Protein 5GRN (pdb70)

Secondary structure (P-SEA, 3-state):
cccccccccbbbbcccccccccbbbbbcccccccccccccbbbbbbcccccaaaaaaaaaaaaaaaaaccccccccccbbbcccccbbbbbbbbccccaaaaaaaaccccccccccccaaaaaaaaaaaaaaaaaaaaacccccccccccbbbccccbbbbbbcccccccccccccccccccccccccccccccccccccaaaaaaaaaaaaaaaaaccccccccccccaaaaaaaaacccccccccccaaaaaaaaaaacccccccccaaaaaaaaaaaccccc

Sequence (285 aa):
SRWEFPRDGLVLGRVLGSGAFGKVVEGTAYGLSRSQPVMMKVAVKMLKPTARSSEKQALMSELKIMTHLGPHLNIVNLLGACTKKSGPIYIITEYCFYGDLVNYLHKKNRDSFLSNSEGLTLLDLLSFTYQVARGMEFLASKNCVHRDLAARNVLLAQGKIVKICDFGLARDIMHDSNYVSKGSTFLPVKWMAPESIFDNLYTTLSDVWSYGILLWEIFSLGGTPYPGMMVDSTFYNKIKSGYRMAKPDHATSSEVYEIMVKCWNSSEPEKRPSFYHLSEIVENLLPGQY

Structure (mmCIF, N/CA/C/O backbone):
data_5GRN
#
_entry.id   5GRN
#
_cell.length_a   48.776
_cell.length_b   49.372
_cell.length_c   108.696
_cell.angle_alpha   90.00
_cell.angle_beta   90.00
_cell.angle_gamma   90.00
#
_symmetry.space_group_nam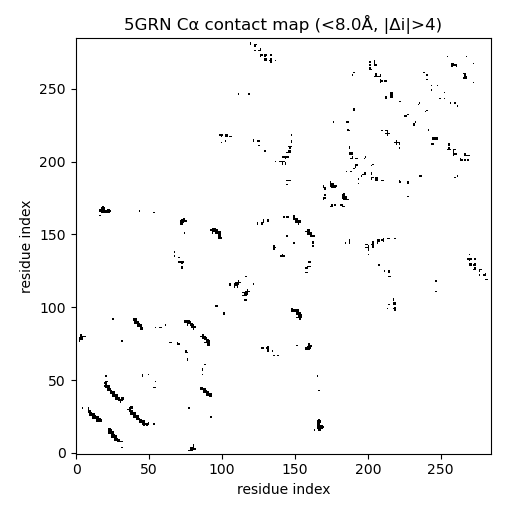e_H-M   'P 21 21 21'
#
loop_
_entity.id
_entity.type
_entity.pdbx_description
1 polymer 'Platelet-derived growth factor receptor alpha'
2 non-polymer N-[2-(dimethylamino)ethyl]-N-[[4-[[4-methyl-3-[(4-pyridin-3-ylpyrimidin-2-yl)amino]phenyl]carbamoyl]phenyl]methyl]pyridine-3-carboxamide
3 non-polymer 'CHLORIDE ION'
4 water water
#
loop_
_atom_site.group_PDB
_atom_site.id
_atom_site.type_symbol
_atom_site.label_atom_id
_atom_site.label_alt_id
_atom_site.label_comp_id
_atom_site.label_asym_id
_atom_site.label_entity_id
_atom_site.label_seq_id
_atom_site.pdbx_PDB_ins_code
_atom_site.Cartn_x
_atom_site.Cartn_y
_atom_site.Cartn_z
_atom_site.occupancy
_atom_site.B_iso_or_equiv
_atom_site.auth_seq_id
_atom_site.auth_comp_id
_atom_site.auth_asym_id
_atom_site.auth_atom_id
_atom_site.pdbx_PDB_model_num
ATOM 1 C C . ASP A 1 38 ? -18.715 -6.863 8.535 1.00 46.20 583 ASP A C 1
ATOM 2 O O . ASP A 1 38 ? -19.909 -6.641 8.601 1.00 47.49 583 ASP A O 1
ATOM 3 N N . SER A 1 39 ? -17.934 -6.321 7.617 1.00 42.82 584 SER A N 1
ATOM 4 C CA . SER A 1 39 ? -18.364 -5.165 6.877 1.00 32.96 584 SER A CA 1
ATOM 5 C C . SER A 1 39 ? -19.571 -5.503 6.017 1.00 31.55 584 SER A C 1
ATOM 6 O O . SER A 1 39 ? -19.657 -6.566 5.455 1.00 23.68 584 SER A O 1
ATOM 9 N N . ARG A 1 40 ? -20.496 -4.564 5.895 1.00 24.29 585 ARG A N 1
ATOM 10 C CA . ARG A 1 40 ? -21.690 -4.738 5.080 1.00 20.61 585 ARG A CA 1
ATOM 11 C C . ARG A 1 40 ? -21.376 -4.794 3.579 1.00 23.74 585 ARG A C 1
ATOM 12 O O . ARG A 1 40 ? -22.156 -5.294 2.800 1.00 23.33 585 ARG A O 1
ATOM 20 N N . TRP A 1 41 ? -20.246 -4.235 3.201 1.00 18.47 586 TRP A N 1
ATOM 21 C CA . TRP A 1 41 ? -19.802 -4.265 1.811 1.00 18.91 586 TRP A CA 1
ATOM 22 C C . TRP A 1 41 ? -19.267 -5.626 1.351 1.00 22.16 586 TRP A C 1
ATOM 23 O O . TRP A 1 41 ? -19.164 -5.891 0.179 1.00 21.48 586 TRP A O 1
ATOM 34 N N . GLU A 1 42 ? -18.895 -6.450 2.311 1.00 22.29 587 GLU A N 1
ATOM 35 C CA . GLU A 1 42 ? -18.340 -7.753 2.059 1.00 24.44 587 GLU A CA 1
ATOM 36 C C . GLU A 1 42 ? -19.209 -8.649 1.186 1.00 23.96 587 GLU A C 1
ATOM 37 O O . GLU A 1 42 ? -20.379 -8.821 1.425 1.00 25.23 587 GLU A O 1
ATOM 43 N N . PHE A 1 43 ? -18.600 -9.157 0.136 1.00 19.22 588 PHE A N 1
ATOM 44 C CA . PHE A 1 43 ? -19.236 -10.086 -0.780 1.00 24.45 588 PHE A CA 1
ATOM 45 C C . PHE A 1 43 ? -18.402 -11.361 -0.820 1.00 20.63 588 PHE A C 1
ATOM 46 O O . PHE A 1 43 ? -17.165 -11.281 -0.851 1.00 22.29 588 PHE A O 1
ATOM 54 N N . PRO A 1 44 ? -19.050 -12.510 -0.810 1.00 22.97 589 PRO A N 1
ATOM 55 C CA . PRO A 1 44 ? -18.304 -13.757 -0.860 1.00 27.46 589 PRO A CA 1
ATOM 56 C C . PRO A 1 44 ? -17.554 -13.877 -2.169 1.00 21.80 589 PRO A C 1
ATOM 57 O O . PRO A 1 44 ? -18.066 -13.654 -3.225 1.00 19.70 589 PRO A O 1
ATOM 61 N N . ARG A 1 45 ? -16.312 -14.260 -2.048 1.00 23.12 590 ARG A N 1
ATOM 62 C CA . ARG A 1 45 ? -15.434 -14.431 -3.160 1.00 22.52 590 ARG A CA 1
ATOM 63 C C . ARG A 1 45 ? -15.987 -15.490 -4.111 1.00 20.89 590 ARG A C 1
ATOM 64 O O . ARG A 1 45 ? -15.849 -15.380 -5.292 1.00 20.81 590 ARG A O 1
ATOM 72 N N . ASP A 1 46 ? -16.589 -16.526 -3.563 1.00 18.14 591 ASP A N 1
ATOM 73 C CA . ASP A 1 46 ? -17.147 -17.593 -4.389 1.00 21.12 591 ASP A CA 1
ATOM 74 C C . ASP A 1 46 ? -18.429 -17.180 -5.098 1.00 18.14 591 ASP A C 1
ATOM 75 O O . ASP A 1 46 ? -18.990 -17.988 -5.847 1.00 22.65 591 ASP A O 1
ATOM 80 N N . GLY A 1 47 ? -18.904 -15.951 -4.884 1.00 18.10 592 GLY A N 1
ATOM 81 C CA . GLY A 1 47 ? -19.981 -15.397 -5.684 1.00 15.55 592 GLY A CA 1
ATOM 82 C C . GLY A 1 47 ? -19.547 -14.742 -6.980 1.00 14.74 592 GLY A C 1
ATOM 83 O O . GLY A 1 47 ? -20.389 -14.182 -7.687 1.00 16.89 592 GLY A O 1
ATOM 84 N N . LEU A 1 48 ? -18.259 -14.785 -7.313 1.00 15.73 593 LEU A N 1
ATOM 85 C CA . LEU A 1 48 ? -17.733 -14.130 -8.504 1.00 16.11 593 LEU A CA 1
ATOM 86 C C . LEU A 1 48 ? -17.175 -15.159 -9.473 1.00 20.49 593 LEU A C 1
ATOM 87 O O . LEU A 1 48 ? -16.610 -16.181 -9.068 1.00 19.81 593 LEU A O 1
ATOM 92 N N . VAL A 1 49 ? -17.315 -14.860 -10.760 1.00 14.53 594 VAL A N 1
ATOM 93 C CA . VAL A 1 49 ? -16.591 -15.553 -11.815 1.00 14.50 594 VAL A CA 1
ATOM 94 C C . VAL A 1 49 ? -15.831 -14.488 -12.597 1.00 17.55 594 VAL A C 1
ATOM 95 O O . VAL A 1 49 ? -16.439 -13.561 -13.146 1.00 16.65 594 VAL A O 1
ATOM 99 N N . LEU A 1 50 ? -14.506 -14.581 -12.563 1.00 13.78 595 LEU A N 1
ATOM 100 C CA . LEU A 1 50 ? -13.627 -13.586 -13.174 1.00 15.38 595 LEU A CA 1
ATOM 101 C C . LEU A 1 50 ? -13.474 -13.714 -14.691 1.00 15.70 595 LEU A C 1
ATOM 102 O O . LEU A 1 50 ? -13.466 -14.812 -15.239 1.00 17.05 595 LEU A O 1
ATOM 107 N N . GLY A 1 51 ? -13.344 -12.564 -15.346 1.00 15.82 596 GLY A N 1
ATOM 108 C CA . GLY A 1 51 ? -13.325 -12.452 -16.793 1.00 22.50 596 GLY A CA 1
ATOM 109 C C . GLY A 1 51 ? -12.109 -11.775 -17.406 1.00 18.44 596 GLY A C 1
ATOM 110 O O . GLY A 1 51 ? -11.037 -11.708 -16.814 1.00 16.43 596 GLY A O 1
ATOM 111 N N . ARG A 1 52 ? -12.299 -11.278 -18.623 1.00 18.50 597 ARG A N 1
ATOM 112 C CA . ARG A 1 52 ? -11.248 -10.631 -19.399 1.00 22.34 597 ARG A CA 1
ATOM 113 C C . ARG A 1 52 ? -10.738 -9.369 -18.723 1.00 17.72 597 ARG A C 1
ATOM 114 O O . ARG A 1 52 ? -11.482 -8.669 -18.045 1.00 18.62 597 ARG A O 1
ATOM 122 N N . VAL A 1 53 ? -9.453 -9.097 -18.906 1.00 16.87 598 VAL A N 1
ATOM 123 C CA . VAL A 1 53 ? -8.827 -7.953 -18.321 1.00 19.51 598 VAL A CA 1
ATOM 124 C C . VAL A 1 53 ? -9.253 -6.660 -19.007 1.00 21.39 598 VAL A C 1
ATOM 125 O O . VAL A 1 53 ? -9.217 -6.558 -20.216 1.00 20.97 598 VAL A O 1
ATOM 129 N N . LEU A 1 54 ? -9.657 -5.691 -18.205 1.00 15.79 599 LEU A N 1
ATOM 130 C CA . LEU A 1 54 ? -10.042 -4.376 -18.706 1.00 15.86 599 LEU A CA 1
ATOM 131 C C . LEU A 1 54 ? -8.919 -3.352 -18.599 1.00 18.95 599 LEU A C 1
ATOM 132 O O . LEU A 1 54 ? -8.912 -2.378 -19.357 1.00 19.85 599 LEU A O 1
ATOM 137 N N . GLY A 1 55 ? -7.972 -3.552 -17.691 1.00 17.80 600 GLY A N 1
ATOM 138 C CA . GLY A 1 55 ? -6.784 -2.722 -17.625 1.00 19.70 600 GLY A CA 1
ATOM 139 C C . GLY A 1 55 ? -5.797 -3.365 -16.674 1.00 19.58 600 GLY A C 1
ATOM 140 O O . GLY A 1 55 ? -6.199 -4.078 -15.759 1.00 19.67 600 GLY A O 1
ATOM 141 N N . SER A 1 56 ? -4.503 -3.152 -16.895 1.00 15.28 601 SER A N 1
ATOM 142 C CA . SER A 1 56 ? -3.532 -3.636 -15.926 1.00 15.12 601 SER A CA 1
ATOM 143 C C . SER A 1 56 ? -2.320 -2.723 -15.915 1.00 15.61 601 SER A C 1
ATOM 144 O O . SER A 1 56 ? -1.980 -2.095 -16.926 1.00 20.18 601 SER A O 1
ATOM 147 N N . GLY A 1 57 ? -1.690 -2.642 -14.741 1.00 17.70 602 GLY A N 1
ATOM 148 C CA . GLY A 1 57 ? -0.386 -2.035 -14.582 1.00 23.38 602 GLY A CA 1
ATOM 149 C C . GLY A 1 57 ? 0.577 -3.001 -13.919 1.00 21.71 602 GLY A C 1
ATOM 150 O O . GLY A 1 57 ? 0.353 -4.215 -13.925 1.00 22.05 602 GLY A O 1
ATOM 151 N N . ALA A 1 58 ? 1.645 -2.479 -13.365 1.00 22.53 603 ALA A N 1
ATOM 152 C CA . ALA A 1 58 ? 2.644 -3.330 -12.772 1.00 27.56 603 ALA A CA 1
ATOM 153 C C . ALA A 1 58 ? 2.186 -4.182 -11.605 1.00 23.05 603 ALA A C 1
ATOM 154 O O . ALA A 1 58 ? 2.612 -5.299 -11.472 1.00 22.90 603 ALA A O 1
ATOM 156 N N . PHE A 1 59 ? 1.376 -3.628 -10.726 1.00 19.95 604 PHE A N 1
ATOM 157 C CA . PHE A 1 59 ? 0.941 -4.367 -9.557 1.00 22.82 604 PHE A CA 1
ATOM 158 C C . PHE A 1 59 ? -0.554 -4.604 -9.416 1.00 18.92 604 PHE A C 1
ATOM 159 O O . PHE A 1 59 ? -1.000 -5.273 -8.515 1.00 18.10 604 PHE A O 1
ATOM 167 N N . GLY A 1 60 ? -1.321 -4.020 -10.308 1.00 21.00 605 GLY A N 1
ATOM 168 C CA . GLY A 1 60 ? -2.760 -4.126 -10.234 1.00 17.12 605 GLY A CA 1
ATOM 169 C C . GLY A 1 60 ? -3.460 -4.307 -11.552 1.00 19.13 605 GLY A C 1
ATOM 170 O O . GLY A 1 60 ? -2.891 -4.131 -12.593 1.00 15.96 605 GLY A O 1
ATOM 171 N N . LYS A 1 61 ? -4.707 -4.714 -11.468 1.00 15.02 606 LYS A N 1
ATOM 172 C CA . LYS A 1 61 ? -5.497 -4.879 -12.651 1.00 16.09 606 LYS A CA 1
ATOM 173 C C . LYS A 1 61 ? -6.986 -4.833 -12.367 1.00 13.59 606 LYS A C 1
ATOM 174 O O . LYS A 1 61 ? -7.428 -4.997 -11.255 1.00 14.32 606 LYS A O 1
ATOM 180 N N . VAL A 1 62 ? -7.749 -4.615 -13.422 1.00 16.23 607 VAL A N 1
ATOM 181 C CA . VAL A 1 62 ? -9.189 -4.618 -13.328 1.00 13.12 607 VAL A CA 1
ATOM 182 C C . VAL A 1 62 ? -9.691 -5.614 -14.357 1.00 13.96 607 VAL A C 1
ATOM 183 O O . VAL A 1 62 ? -9.256 -5.595 -15.473 1.00 15.09 607 VAL A O 1
ATOM 187 N N . VAL A 1 63 ? -10.606 -6.462 -13.952 1.00 13.09 608 VAL A N 1
ATOM 188 C CA . VAL A 1 63 ? -11.152 -7.444 -14.848 1.00 15.80 608 VAL A CA 1
ATOM 189 C C . VAL A 1 63 ? -12.673 -7.439 -14.838 1.00 14.34 608 VAL A C 1
ATOM 190 O O . VAL A 1 63 ? -13.300 -7.014 -13.914 1.00 14.81 608 VAL A O 1
ATOM 194 N N . GLU A 1 64 ? -13.231 -7.921 -15.920 1.00 13.46 609 GLU A N 1
ATOM 195 C CA .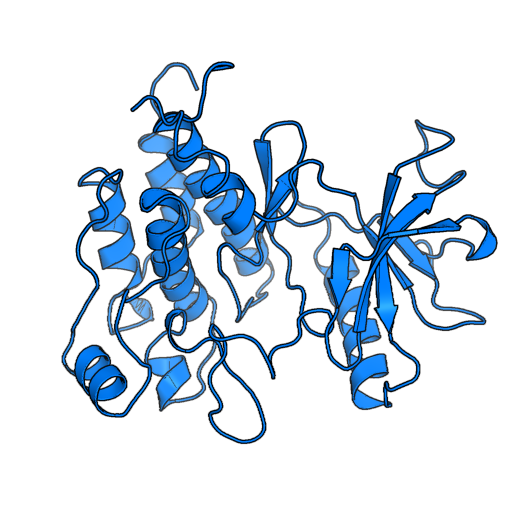 GLU A 1 64 ? -14.648 -8.054 -16.046 1.00 15.80 609 GLU A CA 1
ATOM 196 C C . GLU A 1 64 ? -14.997 -9.255 -15.183 1.00 18.45 609 GLU A C 1
ATOM 197 O O . GLU A 1 64 ? -14.186 -10.135 -14.995 1.00 19.44 609 GLU A O 1
ATOM 203 N N . GLY A 1 65 ? -16.202 -9.287 -14.652 1.00 16.33 610 GLY A N 1
ATOM 204 C CA . GLY A 1 65 ? -16.616 -10.402 -13.841 1.00 17.83 610 GLY A CA 1
ATOM 205 C C . GLY A 1 65 ? -18.108 -10.573 -13.827 1.00 16.55 610 GLY A C 1
ATOM 206 O O . GLY A 1 65 ? -18.811 -9.713 -14.241 1.00 17.56 610 GLY A O 1
ATOM 207 N N . THR A 1 66 ? -18.560 -11.719 -13.361 1.00 13.32 611 THR A N 1
ATOM 208 C CA . THR A 1 66 ? -19.975 -12.002 -13.184 1.00 14.85 611 THR A CA 1
ATOM 209 C C . THR A 1 66 ? -20.207 -12.191 -11.699 1.00 16.95 611 THR A C 1
ATOM 210 O O . THR A 1 66 ? -19.430 -12.885 -11.037 1.00 20.15 611 THR A O 1
ATOM 214 N N . ALA A 1 67 ? -21.233 -11.536 -11.168 1.00 14.11 612 ALA A N 1
ATOM 215 C CA . ALA A 1 67 ? -21.529 -11.578 -9.742 1.00 14.56 612 ALA A CA 1
ATOM 216 C C . ALA A 1 67 ? -22.876 -12.249 -9.536 1.00 17.27 612 ALA A C 1
ATOM 217 O O . ALA A 1 67 ? -23.870 -11.848 -10.151 1.00 15.15 612 ALA A O 1
ATOM 219 N N . TYR A 1 68 ? -22.906 -13.259 -8.682 1.00 17.85 613 TYR A N 1
ATOM 220 C CA . TYR A 1 68 ? -24.120 -13.992 -8.408 1.00 19.07 613 TYR A CA 1
ATOM 221 C C . TYR A 1 68 ? -24.643 -13.607 -7.034 1.00 21.42 613 TYR A C 1
ATOM 222 O O . TYR A 1 68 ? -23.934 -13.705 -6.065 1.00 19.39 613 TYR A O 1
ATOM 231 N N . GLY A 1 69 ? -25.889 -13.164 -6.980 1.00 19.52 614 GLY A N 1
ATOM 232 C CA . GLY A 1 69 ? -26.504 -12.775 -5.736 1.00 18.93 614 GLY A CA 1
ATOM 233 C C . GLY A 1 69 ? -26.031 -11.445 -5.190 1.00 25.48 614 GLY A C 1
ATOM 234 O O . GLY A 1 69 ? -26.177 -11.186 -4.017 1.00 25.62 614 GLY A O 1
ATOM 235 N N . LEU A 1 70 ? -25.390 -10.636 -6.022 1.00 19.66 615 LEU A N 1
ATOM 236 C CA . LEU A 1 70 ? -24.947 -9.335 -5.568 1.00 21.88 615 LEU A CA 1
ATOM 237 C C . LEU A 1 70 ? -26.044 -8.286 -5.769 1.00 26.63 615 LEU A C 1
ATOM 238 O O . LEU A 1 70 ? -26.334 -7.527 -4.882 1.00 30.89 615 LEU A O 1
ATOM 243 N N . SER A 1 71 ? -26.646 -8.267 -6.950 1.00 26.30 616 SER A N 1
ATOM 244 C CA . SER A 1 71 ? -27.724 -7.351 -7.236 1.00 26.11 616 SER A CA 1
ATOM 245 C C . SER A 1 71 ? -28.987 -7.890 -6.605 1.00 31.42 616 SER A C 1
ATOM 246 O O . SER A 1 71 ? -29.187 -9.076 -6.550 1.00 27.45 616 SER A O 1
ATOM 249 N N . ARG A 1 72 ? -29.817 -7.007 -6.092 1.00 33.42 617 ARG A N 1
ATOM 250 C CA . ARG A 1 72 ? -31.060 -7.450 -5.486 1.00 40.86 617 ARG A CA 1
ATOM 251 C C . ARG A 1 72 ? -32.167 -7.649 -6.497 1.00 39.65 617 ARG A C 1
ATOM 252 O O . ARG A 1 72 ? -33.126 -8.338 -6.233 1.00 48.39 617 ARG A O 1
ATOM 260 N N . SER A 1 73 ? -32.044 -7.019 -7.648 1.00 38.81 618 SER A N 1
ATOM 261 C CA . SER A 1 73 ? -33.052 -7.159 -8.684 1.00 36.97 618 SER A CA 1
ATOM 262 C C . SER A 1 73 ? -32.644 -8.104 -9.796 1.00 37.79 618 SER A C 1
ATOM 263 O O . SER A 1 73 ? -33.470 -8.498 -10.597 1.00 39.12 618 SER A O 1
ATOM 266 N N . GLN A 1 74 ? -31.359 -8.422 -9.848 1.00 37.32 619 GLN A N 1
ATOM 267 C CA . GLN A 1 74 ? -30.802 -9.271 -10.883 1.00 39.58 619 GLN A CA 1
ATOM 268 C C . GLN A 1 74 ? -29.973 -10.380 -10.245 1.00 29.95 619 GLN A C 1
ATOM 269 O O . GLN A 1 74 ? -28.985 -10.097 -9.638 1.00 40.63 619 GLN A O 1
ATOM 275 N N . PRO A 1 75 ? -30.339 -11.629 -10.438 1.00 29.54 620 PRO A N 1
ATOM 276 C CA . PRO A 1 75 ? -29.599 -12.759 -9.861 1.00 36.35 620 PRO A CA 1
ATOM 277 C C . PRO A 1 75 ? -28.175 -12.921 -10.368 1.00 23.15 620 PRO A C 1
ATOM 278 O O . PRO A 1 75 ? -27.283 -13.307 -9.644 1.00 19.94 620 PRO A O 1
ATOM 282 N N . VAL A 1 76 ? -27.963 -12.590 -11.640 1.00 20.10 621 VAL A N 1
ATOM 283 C CA . VAL A 1 76 ? -26.641 -12.653 -12.256 1.00 18.27 621 VAL A CA 1
ATOM 284 C C . VAL A 1 76 ? -26.335 -11.299 -12.894 1.00 23.64 621 VAL A C 1
ATOM 285 O O . VAL A 1 76 ? -27.151 -10.767 -13.642 1.00 20.18 621 VAL A O 1
ATOM 289 N N A MET A 1 77 ? -25.167 -10.739 -12.594 0.42 18.29 622 MET A N 1
ATOM 290 N N B MET A 1 77 ? -25.180 -10.691 -12.598 0.58 18.27 622 MET A N 1
ATOM 291 C CA A MET A 1 77 ? -24.826 -9.422 -13.111 0.42 17.92 622 MET A CA 1
ATOM 292 C CA B MET A 1 77 ? -24.846 -9.399 -13.187 0.58 17.87 622 MET A CA 1
ATOM 293 C C A MET A 1 77 ? -23.360 -9.242 -13.510 0.42 17.41 622 MET A C 1
ATOM 294 C C B MET A 1 77 ? -23.370 -9.217 -13.539 0.58 17.39 622 MET A C 1
ATOM 295 O O A MET A 1 77 ? -22.472 -9.789 -12.881 0.42 17.02 622 MET A O 1
ATOM 296 O O B MET A 1 77 ? -22.496 -9.746 -12.875 0.58 16.96 622 MET A O 1
ATOM 305 N N . LYS A 1 78 ? -23.120 -8.450 -14.549 1.00 15.60 623 LYS A N 1
ATOM 306 C CA . LYS A 1 78 ? -21.762 -8.157 -14.991 1.00 16.03 623 LYS A CA 1
ATOM 307 C C . LYS A 1 78 ? -21.234 -6.996 -14.154 1.00 18.24 623 LYS A C 1
ATOM 308 O O . LYS A 1 78 ? -21.994 -6.103 -13.798 1.00 20.48 623 LYS A O 1
ATOM 314 N N . VAL A 1 79 ? -19.996 -7.110 -13.687 1.00 13.93 624 VAL A N 1
ATOM 315 C CA . VAL A 1 79 ? -19.337 -6.129 -12.879 1.00 12.47 624 VAL A CA 1
ATOM 316 C C . VAL A 1 79 ? -17.888 -5.973 -13.318 1.00 15.81 624 VAL A C 1
ATOM 317 O O . VAL A 1 79 ? -17.432 -6.662 -14.131 1.00 15.92 624 VAL A O 1
ATOM 321 N N . ALA A 1 80 ? -17.191 -5.074 -12.640 1.00 13.12 625 ALA A N 1
ATOM 322 C CA . ALA A 1 80 ? -15.785 -4.861 -12.845 1.00 12.12 625 ALA A CA 1
ATOM 323 C C . ALA A 1 80 ? -15.124 -5.128 -11.484 1.00 19.43 625 ALA A C 1
ATOM 324 O O . ALA A 1 80 ? -15.666 -4.749 -10.465 1.00 16.11 625 ALA A O 1
ATOM 326 N N . VAL A 1 81 ? -13.981 -5.795 -11.488 1.00 14.08 626 VAL A N 1
ATOM 327 C CA . VAL A 1 81 ? -13.290 -6.112 -10.253 1.00 14.66 626 VAL A CA 1
ATOM 328 C C . VAL A 1 81 ? -11.820 -5.697 -10.266 1.00 14.72 626 VAL A C 1
ATOM 329 O O . VAL A 1 81 ? -11.102 -6.005 -11.181 1.00 14.79 626 VAL A O 1
ATOM 333 N N . LYS A 1 82 ? -11.411 -5.005 -9.216 1.00 12.90 627 LYS A N 1
ATOM 334 C CA . LYS A 1 82 ? -10.048 -4.530 -9.083 1.00 13.44 627 LYS A CA 1
ATOM 335 C C . LYS A 1 82 ? -9.311 -5.402 -8.087 1.00 15.40 627 LYS A C 1
ATOM 336 O O . LYS A 1 82 ? -9.839 -5.765 -7.070 1.00 16.14 627 LYS A O 1
ATOM 342 N N . MET A 1 83 ? -8.098 -5.764 -8.444 1.00 15.73 628 MET A N 1
ATOM 343 C CA . MET A 1 83 ? -7.302 -6.640 -7.630 1.00 15.78 628 MET A CA 1
ATOM 344 C C . MET A 1 83 ? -5.831 -6.454 -7.917 1.00 17.29 628 MET A C 1
ATOM 345 O O . MET A 1 83 ? -5.460 -5.841 -8.879 1.00 16.40 628 MET A O 1
ATOM 350 N N . LEU A 1 84 ? -5.006 -7.006 -7.052 1.00 20.76 629 LEU A N 1
ATOM 351 C CA . LEU A 1 84 ? -3.577 -6.917 -7.205 1.00 16.83 629 LEU A CA 1
ATOM 352 C C . LEU A 1 84 ? -2.976 -8.148 -7.865 1.00 19.39 629 LEU A C 1
ATOM 353 O O . LEU A 1 84 ? -3.533 -9.217 -7.826 1.00 19.80 629 LEU A O 1
ATOM 358 N N . LYS A 1 85 ? -1.809 -7.979 -8.450 1.00 17.72 630 LYS A N 1
ATOM 359 C CA . LYS A 1 85 ? -1.085 -9.063 -9.060 1.00 20.10 630 LYS A CA 1
ATOM 360 C C . LYS A 1 85 ? -0.152 -9.663 -8.017 1.00 27.99 630 LYS A C 1
ATOM 361 O O . LYS A 1 85 ? 0.072 -9.064 -6.994 1.00 27.71 630 LYS A O 1
ATOM 367 N N . PRO A 1 86 ? 0.376 -10.854 -8.267 1.00 26.31 631 PRO A N 1
ATOM 368 C CA . PRO A 1 86 ? 1.320 -11.435 -7.297 1.00 29.26 631 PRO A CA 1
ATOM 369 C C . PRO A 1 86 ? 2.583 -10.602 -7.099 1.00 33.12 631 PRO A C 1
ATOM 370 O O . PRO A 1 86 ? 3.308 -10.838 -6.125 1.00 39.54 631 PRO A O 1
ATOM 374 N N . THR A 1 87 ? 2.850 -9.643 -7.972 1.00 36.19 632 THR A N 1
ATOM 375 C CA . THR A 1 87 ? 3.979 -8.784 -7.853 1.00 39.85 632 THR A CA 1
ATOM 376 C C . THR A 1 87 ? 3.810 -7.702 -6.786 1.00 39.70 632 THR A C 1
ATOM 377 O O . THR A 1 87 ? 4.733 -7.057 -6.420 1.00 32.73 632 THR A O 1
ATOM 381 N N . ALA A 1 88 ? 2.615 -7.519 -6.297 1.00 36.39 633 ALA A N 1
ATOM 382 C CA . ALA A 1 88 ? 2.336 -6.472 -5.329 1.00 34.54 633 ALA A CA 1
ATOM 383 C C . ALA A 1 88 ? 2.918 -6.592 -3.915 1.00 42.35 633 ALA A C 1
ATOM 384 O O . ALA A 1 88 ? 2.921 -7.624 -3.336 1.00 33.51 633 ALA A O 1
ATOM 386 N N . ARG A 1 89 ? 3.413 -5.468 -3.424 1.00 33.99 634 ARG A N 1
ATOM 387 C CA . ARG A 1 89 ? 3.986 -5.360 -2.099 1.00 38.57 634 ARG A CA 1
ATOM 388 C C . ARG A 1 89 ? 3.021 -4.675 -1.141 1.00 40.63 634 ARG A C 1
ATOM 389 O O . ARG A 1 89 ? 1.916 -4.319 -1.504 1.00 36.44 634 ARG A O 1
ATOM 397 N N . SER A 1 90 ? 3.456 -4.483 0.092 1.00 36.70 635 SER A N 1
ATOM 398 C CA . SER A 1 90 ? 2.615 -3.873 1.107 1.00 31.82 635 SER A CA 1
ATOM 399 C C . SER A 1 90 ? 2.126 -2.467 0.736 1.00 31.14 635 SER A C 1
ATOM 400 O O . SER A 1 90 ? 1.016 -2.130 1.044 1.00 35.86 635 SER A O 1
ATOM 403 N N . SER A 1 91 ? 2.943 -1.673 0.074 1.00 28.15 636 SER A N 1
ATOM 404 C CA . SER A 1 91 ? 2.517 -0.349 -0.282 1.00 34.71 636 SER A CA 1
ATOM 405 C C . SER A 1 91 ? 1.266 -0.440 -1.177 1.00 35.92 636 SER A C 1
ATOM 406 O O . SER A 1 91 ? 0.389 0.364 -1.070 1.00 36.02 636 SER A O 1
ATOM 409 N N . GLU A 1 92 ? 1.226 -1.403 -2.084 1.00 37.03 637 GLU A N 1
ATOM 410 C CA . GLU A 1 92 ? 0.067 -1.586 -2.955 1.00 32.57 637 GLU A CA 1
ATOM 411 C C . GLU A 1 92 ? -1.197 -2.096 -2.264 1.00 31.88 637 GLU A C 1
ATOM 412 O O . GLU A 1 92 ? -2.285 -1.629 -2.499 1.00 26.15 637 GLU A O 1
ATOM 418 N N . LYS A 1 93 ? -1.024 -3.057 -1.392 1.00 29.78 638 LYS A N 1
ATOM 419 C CA . LYS A 1 93 ? -2.134 -3.601 -0.659 1.00 31.59 638 LYS A CA 1
ATOM 420 C C . LYS A 1 93 ? -2.737 -2.529 0.228 1.00 31.07 638 LYS A C 1
ATOM 421 O O . LYS A 1 93 ? -3.936 -2.415 0.389 1.00 25.89 638 LYS A O 1
ATOM 427 N N . GLN A 1 94 ? -1.855 -1.740 0.806 1.00 28.48 639 GLN A N 1
ATOM 428 C CA . GLN A 1 94 ? -2.297 -0.667 1.650 1.00 32.42 639 GLN A CA 1
ATOM 429 C C . GLN A 1 94 ? -3.068 0.330 0.806 1.00 28.74 639 GLN A C 1
ATOM 430 O O . GLN A 1 94 ? -4.113 0.788 1.186 1.00 25.29 639 GLN A O 1
ATOM 436 N N . ALA A 1 95 ? -2.537 0.632 -0.364 1.00 24.84 640 ALA A N 1
ATOM 437 C CA . ALA A 1 95 ? -3.169 1.587 -1.225 1.00 25.13 640 ALA A CA 1
ATOM 438 C C . ALA A 1 95 ? -4.544 1.123 -1.684 1.00 22.76 640 ALA A C 1
ATOM 439 O O . ALA A 1 95 ? -5.462 1.894 -1.722 1.00 26.35 640 ALA A O 1
ATOM 441 N N . LEU A 1 96 ? -4.667 -0.142 -2.028 1.00 20.47 641 LEU A N 1
ATOM 442 C CA . LEU A 1 96 ? -5.964 -0.636 -2.474 1.00 19.61 641 LEU A CA 1
ATOM 443 C C . LEU A 1 96 ? -6.975 -0.625 -1.330 1.00 22.47 641 LEU A C 1
ATOM 444 O O . LEU A 1 96 ? -8.134 -0.244 -1.528 1.00 18.24 641 LEU A O 1
ATOM 449 N N . MET A 1 97 ? -6.553 -1.008 -0.118 1.00 17.50 642 MET A N 1
ATOM 450 C CA . MET A 1 97 ? -7.462 -0.917 1.025 1.00 18.76 642 MET A CA 1
ATOM 451 C C . MET A 1 97 ? -7.866 0.531 1.281 1.00 20.27 642 MET A C 1
ATOM 452 O O . MET A 1 97 ? -9.023 0.816 1.612 1.00 19.19 642 MET A O 1
ATOM 457 N N . SER A 1 98 ? -6.925 1.460 1.115 1.00 20.99 643 SER A N 1
ATOM 458 C CA . SER A 1 98 ? -7.233 2.871 1.306 1.00 19.91 643 SER A CA 1
ATOM 459 C C . SER A 1 98 ? -8.228 3.359 0.264 1.00 25.08 643 SER A C 1
ATOM 460 O O . SER A 1 98 ? -9.105 4.180 0.562 1.00 19.97 643 SER A O 1
ATOM 463 N N . GLU A 1 99 ? -8.100 2.871 -0.972 1.00 18.86 644 GLU A N 1
ATOM 464 C CA . GLU A 1 99 ? -9.052 3.240 -2.009 1.00 15.12 644 GLU A CA 1
ATOM 465 C C . GLU A 1 99 ? -10.445 2.729 -1.671 1.00 16.13 644 GLU A C 1
ATOM 466 O O . GLU A 1 99 ? -11.437 3.452 -1.836 1.00 15.35 644 GLU A O 1
ATOM 472 N N . LEU A 1 100 ? -10.535 1.520 -1.153 1.00 17.35 645 LEU A N 1
ATOM 473 C CA . LEU A 1 100 ? -11.830 0.995 -0.789 1.00 14.32 645 LEU A CA 1
ATOM 474 C C . LEU A 1 100 ? -12.442 1.870 0.293 1.00 16.20 645 LEU A C 1
ATOM 475 O O . LEU A 1 100 ? -13.586 2.214 0.236 1.00 17.39 645 LEU A O 1
ATOM 480 N N . LYS A 1 101 ? -11.638 2.267 1.254 1.00 19.17 646 LYS A N 1
ATOM 481 C CA . LYS A 1 101 ? -12.144 3.067 2.343 1.00 16.50 646 LYS A CA 1
ATOM 482 C C . LYS A 1 101 ? -12.666 4.399 1.851 1.00 20.17 646 LYS A C 1
ATO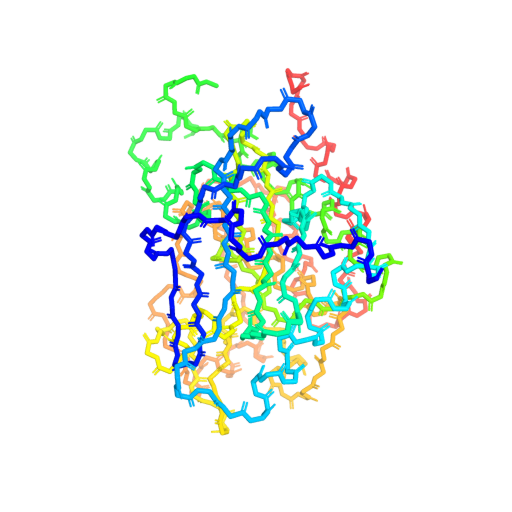M 483 O O . LYS A 1 101 ? -13.702 4.806 2.251 1.00 21.38 646 LYS A O 1
ATOM 486 N N . ILE A 1 102 ? -11.941 5.033 0.946 1.00 22.00 647 ILE A N 1
ATOM 487 C CA . ILE A 1 102 ? -12.398 6.318 0.414 1.00 17.51 647 ILE A CA 1
ATOM 488 C C . ILE A 1 102 ? -13.692 6.149 -0.369 1.00 16.47 647 ILE A C 1
ATOM 489 O O . ILE A 1 102 ? -14.607 6.974 -0.270 1.00 17.49 647 ILE A O 1
ATOM 494 N N . MET A 1 103 ? -13.804 5.068 -1.123 1.00 17.44 648 MET A N 1
ATOM 495 C CA . MET A 1 103 ? -15.002 4.838 -1.883 1.00 15.63 648 MET A CA 1
ATOM 496 C C . MET A 1 103 ? -16.219 4.693 -0.965 1.00 17.35 648 MET A C 1
ATOM 497 O O . MET A 1 103 ? -17.249 5.232 -1.230 1.00 18.93 648 MET A O 1
ATOM 502 N N . THR A 1 104 ? -16.073 3.972 0.133 1.00 19.15 649 THR A N 1
ATOM 503 C CA . THR A 1 104 ? -17.183 3.813 1.056 1.00 18.05 649 THR A CA 1
ATOM 504 C C . THR A 1 104 ? -17.545 5.140 1.712 1.00 18.47 649 THR A C 1
ATOM 505 O O . THR A 1 104 ? -18.697 5.436 1.897 1.00 21.51 649 THR A O 1
ATOM 509 N N . HIS A 1 105 ? -16.530 5.894 2.097 1.00 18.09 650 HIS A N 1
ATOM 510 C CA . HIS A 1 105 ? -16.731 7.177 2.750 1.00 24.27 650 HIS A CA 1
ATOM 511 C C . HIS A 1 105 ? -17.401 8.231 1.874 1.00 28.50 650 HIS A C 1
ATOM 512 O O . HIS A 1 105 ? -18.151 9.042 2.341 1.00 26.75 650 HIS A O 1
ATOM 519 N N . LEU A 1 106 ? -17.068 8.246 0.598 1.00 19.52 651 LEU A N 1
ATOM 520 C CA . LEU A 1 106 ? -17.672 9.198 -0.311 1.00 21.36 651 LEU A CA 1
ATOM 521 C C . LEU A 1 106 ? -19.173 9.028 -0.487 1.00 20.77 651 LEU A C 1
ATOM 522 O O . LEU A 1 106 ? -19.893 9.985 -0.588 1.00 21.49 651 LEU A O 1
ATOM 527 N N . GLY A 1 107 ? -19.640 7.793 -0.498 1.00 18.97 652 GLY A N 1
ATOM 528 C CA . GLY A 1 107 ? -21.014 7.528 -0.840 1.00 23.31 652 GLY A CA 1
ATOM 529 C C . GLY A 1 107 ? -21.214 7.592 -2.341 1.00 21.94 652 GLY A C 1
ATOM 530 O O . GLY A 1 107 ? -20.297 7.947 -3.098 1.00 21.67 652 GLY A O 1
ATOM 531 N N . PRO A 1 108 ? -22.420 7.276 -2.796 1.00 21.74 653 PRO A N 1
ATOM 532 C CA . PRO A 1 108 ? -22.662 7.160 -4.235 1.00 20.45 653 PRO A CA 1
ATOM 533 C C . PRO A 1 108 ? -22.957 8.496 -4.901 1.00 22.09 653 PRO A C 1
ATOM 534 O O . PRO A 1 108 ? -23.439 9.451 -4.283 1.00 19.11 653 PRO A O 1
ATOM 538 N N . HIS A 1 109 ? -22.648 8.546 -6.196 1.00 18.27 654 HIS A N 1
ATOM 539 C CA . HIS A 1 109 ? -23.046 9.657 -7.047 1.00 17.75 654 HIS A CA 1
ATOM 540 C C . HIS A 1 109 ? -23.194 9.120 -8.460 1.00 14.63 654 HIS A C 1
ATOM 541 O O . HIS A 1 109 ? -22.471 8.204 -8.861 1.00 15.93 654 HIS A O 1
ATOM 548 N N . LEU A 1 110 ? -24.141 9.703 -9.207 1.00 17.18 655 LEU A N 1
ATOM 549 C CA . LEU A 1 110 ? -24.440 9.247 -10.563 1.00 16.83 655 LEU A CA 1
ATOM 550 C C . LEU A 1 110 ? -23.198 9.219 -11.450 1.00 17.07 655 LEU A C 1
ATOM 551 O O . LEU A 1 110 ? -23.077 8.356 -12.331 1.00 16.82 655 LEU A O 1
ATOM 556 N N . ASN A 1 111 ? -22.275 10.156 -11.253 1.00 15.20 656 ASN A N 1
ATOM 557 C CA . ASN A 1 111 ? -21.149 10.310 -12.164 1.00 14.03 656 ASN A CA 1
ATOM 558 C C . ASN A 1 111 ? -19.827 9.858 -11.551 1.00 12.35 656 ASN A C 1
ATOM 559 O O . ASN A 1 111 ? -18.762 10.286 -12.003 1.00 13.81 656 ASN A O 1
ATOM 564 N N . ILE A 1 112 ? -19.893 8.977 -10.572 1.00 13.70 657 ILE A N 1
ATOM 565 C CA . ILE A 1 112 ? -18.729 8.391 -9.980 1.00 15.68 657 ILE A CA 1
ATOM 566 C C . ILE A 1 112 ? -18.889 6.887 -10.070 1.00 18.89 657 ILE A C 1
ATOM 567 O O . ILE A 1 112 ? -19.930 6.396 -9.773 1.00 18.31 657 ILE A O 1
ATOM 572 N N . VAL A 1 113 ? -17.848 6.171 -10.443 1.00 15.43 658 VAL A N 1
ATOM 573 C CA . VAL A 1 113 ? -17.993 4.745 -10.681 1.00 14.90 658 VAL A CA 1
ATOM 574 C C . VAL A 1 113 ? -18.497 4.117 -9.384 1.00 16.36 658 VAL A C 1
ATOM 575 O O . VAL A 1 113 ? -17.988 4.406 -8.362 1.00 19.29 658 VAL A O 1
ATOM 579 N N . ASN A 1 114 ? -19.506 3.266 -9.453 1.00 16.58 659 ASN A N 1
ATOM 580 C CA . ASN A 1 114 ? -20.267 2.911 -8.261 1.00 17.55 659 ASN A CA 1
ATOM 581 C C . ASN A 1 114 ? -19.759 1.656 -7.557 1.00 19.61 659 ASN A C 1
ATOM 582 O O . ASN A 1 114 ? -19.732 0.606 -8.139 1.00 18.48 659 ASN A O 1
ATOM 587 N N . LEU A 1 115 ? -19.368 1.810 -6.300 1.00 17.38 660 LEU A N 1
ATOM 588 C CA . LEU A 1 115 ? -18.956 0.664 -5.503 1.00 15.45 660 LEU A CA 1
ATOM 589 C C . LEU A 1 115 ? -20.140 -0.269 -5.254 1.00 18.08 660 LEU A C 1
ATOM 590 O O . LEU A 1 115 ? -21.221 0.173 -4.843 1.00 18.62 660 LEU A O 1
ATOM 595 N N . LEU A 1 116 ? -19.946 -1.569 -5.509 1.00 15.37 661 LEU A N 1
ATOM 596 C CA . LEU A 1 116 ? -20.989 -2.548 -5.229 1.00 16.55 661 LEU A CA 1
ATOM 597 C C . LEU A 1 116 ? -20.640 -3.512 -4.102 1.00 18.21 661 LEU A C 1
ATOM 598 O O . LEU A 1 116 ? -21.554 -4.061 -3.481 1.00 18.26 661 LEU A O 1
ATOM 603 N N . GLY A 1 117 ? -19.365 -3.752 -3.847 1.00 17.27 662 GLY A N 1
ATOM 604 C CA . GLY A 1 117 ? -18.984 -4.647 -2.776 1.00 18.98 662 GLY A CA 1
ATOM 605 C C . GLY A 1 117 ? -17.487 -4.854 -2.781 1.00 18.28 662 GLY A C 1
ATOM 606 O O . GLY A 1 117 ? -16.752 -4.272 -3.584 1.00 18.30 662 GLY A O 1
ATOM 607 N N . ALA A 1 118 ? -17.034 -5.697 -1.877 1.00 14.31 663 ALA A N 1
ATOM 608 C CA . ALA A 1 118 ? -15.637 -6.000 -1.784 1.00 11.82 663 ALA A CA 1
ATOM 609 C C . ALA A 1 118 ? -15.394 -7.348 -1.119 1.00 17.00 663 ALA A C 1
ATOM 610 O O . ALA A 1 118 ? -16.233 -7.826 -0.424 1.00 20.84 663 ALA A O 1
ATOM 612 N N . CYS A 1 119 ? -14.235 -7.920 -1.371 1.00 17.23 664 CYS A N 1
ATOM 613 C CA . CYS A 1 119 ? -13.810 -9.158 -0.769 1.00 18.44 664 CYS A CA 1
ATOM 614 C C . CYS A 1 119 ? -12.541 -8.785 -0.028 1.00 20.31 664 CYS A C 1
ATOM 615 O O . CYS A 1 119 ? -11.562 -8.492 -0.653 1.00 21.04 664 CYS A O 1
ATOM 618 N N . THR A 1 120 ? -12.566 -8.633 1.292 1.00 22.19 665 THR A N 1
ATOM 619 C CA . THR A 1 120 ? -11.367 -8.265 2.031 1.00 25.56 665 THR A CA 1
ATOM 620 C C . THR A 1 120 ? -10.877 -9.309 3.028 1.00 33.14 665 THR A C 1
ATOM 621 O O . THR A 1 120 ? -9.793 -9.172 3.579 1.00 32.27 665 THR A O 1
ATOM 625 N N A LYS A 1 121 ? -11.700 -10.359 3.229 0.54 30.22 666 LYS A N 1
ATOM 626 N N B LYS A 1 121 ? -11.655 -10.356 3.249 0.46 30.28 666 LYS A N 1
ATOM 627 C CA A LYS A 1 121 ? -11.372 -11.381 4.213 0.54 38.07 666 LYS A CA 1
ATOM 628 C CA B LYS A 1 121 ? -11.237 -11.370 4.209 0.46 38.05 666 LYS A CA 1
ATOM 629 C C A LYS A 1 121 ? -11.059 -12.727 3.591 0.54 40.08 666 LYS A C 1
ATOM 630 C C B LYS A 1 121 ? -11.005 -12.730 3.588 0.46 40.09 666 LYS A C 1
ATOM 631 O O A LYS A 1 121 ? -11.648 -13.107 2.582 0.54 47.54 666 LYS A O 1
ATOM 632 O O B LYS A 1 121 ? -11.636 -13.088 2.597 0.46 47.46 666 LYS A O 1
ATOM 643 N N . SER A 1 122 ? -10.089 -13.412 4.187 1.00 44.02 667 SER A N 1
ATOM 644 C CA . SER A 1 122 ? -9.648 -14.735 3.760 1.00 47.89 667 SER A CA 1
ATOM 645 C C . SER A 1 122 ? -9.219 -14.773 2.302 1.00 49.90 667 SER A C 1
ATOM 646 O O . SER A 1 122 ? -9.691 -15.612 1.541 1.00 49.69 667 SER A O 1
ATOM 649 N N . GLY A 1 123 ? -8.532 -13.720 1.877 1.00 40.63 668 GLY A N 1
ATOM 650 C CA . GLY A 1 123 ? -8.077 -13.721 0.513 1.00 3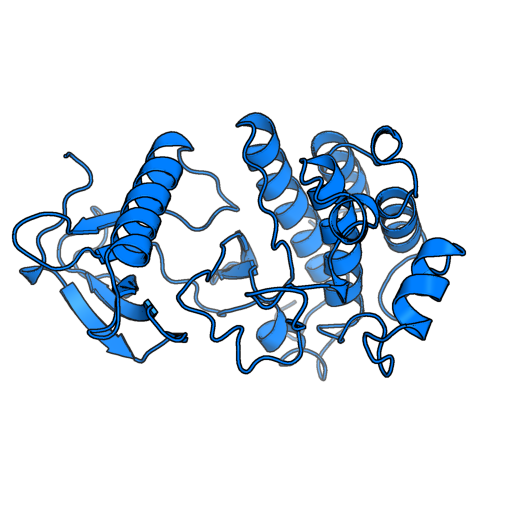7.68 668 GLY A CA 1
ATOM 651 C C . GLY A 1 123 ? -7.517 -12.391 0.082 1.00 33.93 668 GLY A C 1
ATOM 652 O O . GLY A 1 123 ? -7.547 -11.441 0.818 1.00 33.43 668 GLY A O 1
ATOM 653 N N . PRO A 1 124 ? -7.017 -12.343 -1.136 1.00 31.58 669 PRO A N 1
ATOM 654 C CA . PRO A 1 124 ? -6.490 -11.114 -1.708 1.00 21.80 669 PRO A CA 1
ATOM 655 C C . PRO A 1 124 ? -7.672 -10.146 -1.821 1.00 28.18 669 PRO A C 1
ATOM 656 O O . PRO A 1 124 ? -8.779 -10.573 -2.049 1.00 24.01 669 PRO A O 1
ATOM 660 N N . ILE A 1 125 ? -7.436 -8.867 -1.639 1.00 22.91 670 ILE A N 1
ATOM 661 C CA . ILE A 1 125 ? -8.513 -7.924 -1.708 1.00 15.72 670 ILE A CA 1
ATOM 662 C C . ILE A 1 125 ? -9.050 -7.662 -3.108 1.00 15.93 670 ILE A C 1
ATOM 663 O O . ILE A 1 125 ? -8.291 -7.473 -4.017 1.00 19.40 670 ILE A O 1
ATOM 668 N N . TYR A 1 126 ? -10.377 -7.653 -3.212 1.00 19.17 671 TYR A N 1
ATOM 669 C CA . TYR A 1 126 ? -11.094 -7.299 -4.431 1.00 14.95 671 TYR A CA 1
ATOM 670 C C . TYR A 1 126 ? -12.018 -6.125 -4.148 1.00 14.46 671 TYR A C 1
ATOM 671 O O . TYR A 1 126 ? -12.716 -6.112 -3.127 1.00 15.96 671 TYR A O 1
ATOM 680 N N . ILE A 1 127 ? -12.069 -5.166 -5.070 1.00 13.10 672 ILE A N 1
ATOM 681 C CA . ILE A 1 127 ? -13.084 -4.114 -5.048 1.00 12.04 672 ILE A CA 1
ATOM 682 C C . ILE A 1 127 ? -13.983 -4.310 -6.261 1.00 12.93 672 ILE A C 1
ATOM 683 O O . ILE A 1 127 ? -13.491 -4.410 -7.392 1.00 15.46 672 ILE A O 1
ATOM 688 N N . ILE A 1 128 ? -15.294 -4.363 -6.032 1.00 12.96 673 ILE A N 1
ATOM 689 C CA . ILE A 1 128 ? -16.276 -4.630 -7.082 1.00 13.43 673 ILE A CA 1
ATOM 690 C C . ILE A 1 128 ? -17.045 -3.355 -7.368 1.00 15.86 673 ILE A C 1
ATOM 691 O O . ILE A 1 128 ? -17.560 -2.721 -6.438 1.00 16.53 673 ILE A O 1
ATOM 696 N N . THR A 1 129 ? -17.141 -2.988 -8.647 1.00 13.91 674 THR A N 1
ATOM 697 C CA . THR A 1 129 ? -17.975 -1.868 -9.067 1.00 13.63 674 THR A CA 1
ATOM 698 C C . THR A 1 129 ? -18.895 -2.285 -10.205 1.00 14.69 674 THR A C 1
ATOM 699 O O . THR A 1 129 ? -18.782 -3.373 -10.778 1.00 13.61 674 THR A O 1
ATOM 703 N N . GLU A 1 130 ? -19.793 -1.371 -10.557 1.00 14.83 675 GLU A N 1
ATOM 704 C CA . GLU A 1 130 ? -20.558 -1.521 -11.781 1.00 15.32 675 GLU A CA 1
ATOM 705 C C . GLU A 1 130 ? -19.616 -1.652 -12.975 1.00 15.14 675 GLU A C 1
ATOM 706 O O . GLU A 1 130 ? -18.471 -1.182 -12.957 1.00 15.70 675 GLU A O 1
ATOM 712 N N . TYR A 1 131 ? -20.099 -2.331 -14.005 1.00 12.06 676 TYR A N 1
ATOM 713 C CA . TYR A 1 131 ? -19.432 -2.401 -15.297 1.00 13.44 676 TYR A CA 1
ATOM 714 C C . TYR A 1 131 ? -20.057 -1.369 -16.221 1.00 15.45 676 TYR A C 1
ATOM 715 O O .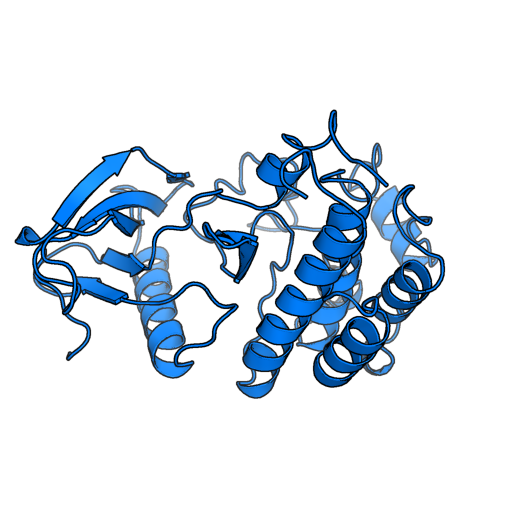 TYR A 1 131 ? -21.276 -1.163 -16.196 1.00 17.39 676 TYR A O 1
ATOM 724 N N . CYS A 1 132 ? -19.218 -0.680 -16.985 1.00 14.62 677 CYS A N 1
ATOM 725 C CA . CYS A 1 132 ? -19.687 0.380 -17.859 1.00 12.23 677 CYS A CA 1
ATOM 726 C C . CYS A 1 132 ? -19.548 -0.073 -19.301 1.00 13.40 677 CYS A C 1
ATOM 727 O O . CYS A 1 132 ? -18.459 -0.397 -19.760 1.00 14.06 677 CYS A O 1
ATOM 730 N N . PHE A 1 133 ? -20.660 -0.052 -20.023 1.00 14.63 678 PHE A N 1
ATOM 731 C CA . PHE A 1 133 ? -20.777 -0.751 -21.292 1.00 12.10 678 PHE A CA 1
ATOM 732 C C . PHE A 1 133 ? -19.789 -0.276 -22.347 1.00 13.49 678 PHE A C 1
ATOM 733 O O . PHE A 1 133 ? -19.245 -1.079 -23.100 1.00 12.78 678 PHE A O 1
ATOM 741 N N . TYR A 1 134 ? -19.573 1.031 -22.407 1.00 14.36 679 TYR A N 1
ATOM 742 C CA . TYR A 1 134 ? -18.745 1.610 -23.457 1.00 14.59 679 TYR A CA 1
ATOM 743 C C . TYR A 1 134 ? -17.260 1.765 -23.127 1.00 17.51 679 TYR A C 1
ATOM 744 O O . TYR A 1 134 ? -16.495 2.246 -23.956 1.00 20.51 679 TYR A O 1
ATOM 753 N N . GLY A 1 135 ? -16.848 1.369 -21.928 1.00 13.01 680 GLY A N 1
ATOM 754 C CA . GLY A 1 135 ? -15.471 1.494 -21.582 1.00 14.49 680 GLY A CA 1
ATOM 755 C C . GLY A 1 135 ? -15.049 2.928 -21.394 1.00 13.73 680 GLY A C 1
ATOM 756 O O . GLY A 1 135 ? -15.821 3.754 -21.052 1.00 14.94 680 GLY A O 1
ATOM 757 N N . ASP A 1 136 ? -13.781 3.199 -21.585 1.00 14.85 681 ASP A N 1
ATOM 758 C CA . ASP A 1 136 ? -13.224 4.517 -21.311 1.00 11.50 681 ASP A CA 1
ATOM 759 C C . ASP A 1 136 ? -13.598 5.525 -22.392 1.00 12.11 681 ASP A C 1
ATOM 760 O O . ASP A 1 136 ? -13.794 5.183 -23.562 1.00 14.62 681 ASP A O 1
ATOM 765 N N . LEU A 1 137 ? -13.641 6.796 -21.992 1.00 11.00 682 LEU A N 1
ATOM 766 C CA . LEU A 1 137 ? -14.122 7.848 -22.881 1.00 13.93 682 LEU A CA 1
ATOM 767 C C . LEU A 1 137 ? -13.183 8.097 -24.064 1.00 14.52 682 LEU A C 1
ATOM 768 O O . LEU A 1 137 ? -13.650 8.490 -25.138 1.00 14.63 682 LEU A O 1
ATOM 773 N N . VAL A 1 138 ? -11.864 7.926 -23.888 1.00 13.13 683 VAL A N 1
ATOM 774 C CA . VAL A 1 138 ? -10.936 8.215 -24.987 1.00 11.87 683 VAL A CA 1
ATOM 775 C C . VAL A 1 138 ? -11.220 7.307 -26.174 1.00 14.65 683 VAL A C 1
ATOM 776 O O . VAL A 1 138 ? -11.440 7.774 -27.298 1.00 13.99 683 VAL A O 1
ATOM 780 N N . ASN A 1 139 ? -11.207 5.991 -25.945 1.00 14.64 684 ASN A N 1
ATOM 781 C CA . ASN A 1 139 ? -11.430 5.069 -27.054 1.00 14.05 684 ASN A CA 1
ATOM 782 C C . ASN A 1 139 ? -12.837 5.199 -27.626 1.00 15.94 684 ASN A C 1
ATOM 783 O O . ASN A 1 139 ? -13.026 5.043 -28.842 1.00 15.09 684 ASN A O 1
ATOM 788 N N . TYR A 1 140 ? -13.822 5.533 -26.785 1.00 10.76 685 TYR A N 1
ATOM 789 C CA . TYR A 1 140 ? -15.186 5.749 -27.272 1.00 13.25 685 TYR A CA 1
ATOM 790 C C . TYR A 1 140 ? -15.260 6.944 -28.220 1.00 14.67 685 TYR A C 1
ATOM 791 O O . TYR A 1 140 ? -15.917 6.878 -29.268 1.00 13.83 685 TYR A O 1
ATOM 800 N N . LEU A 1 141 ? -14.585 8.031 -27.884 1.00 13.18 686 LEU A N 1
ATOM 801 C CA . LEU A 1 141 ? -14.591 9.177 -28.779 1.00 13.28 686 LEU A CA 1
ATOM 802 C C . LEU A 1 141 ? -13.914 8.863 -30.104 1.00 15.60 686 LEU A C 1
ATOM 803 O O . LEU A 1 141 ? -14.387 9.260 -31.133 1.00 14.31 686 LEU A O 1
ATOM 808 N N . HIS A 1 142 ? -12.808 8.140 -30.037 1.00 16.17 687 HIS A N 1
ATOM 809 C CA . HIS A 1 142 ? -12.072 7.775 -31.235 1.00 15.00 687 HIS A CA 1
ATOM 810 C C . HIS A 1 142 ? -12.930 6.936 -32.158 1.00 17.89 687 HIS A C 1
ATOM 811 O O . HIS A 1 142 ? -12.928 7.095 -33.335 1.00 17.83 687 HIS A O 1
ATOM 818 N N A LYS A 1 143 ? -13.654 6.037 -31.528 0.46 16.52 688 LYS A N 1
ATOM 819 N N B LYS A 1 143 ? -13.660 6.040 -31.548 0.54 16.49 688 LYS A N 1
ATOM 820 C CA A LYS A 1 143 ? -14.517 5.127 -32.241 0.46 17.17 688 LYS A CA 1
ATOM 821 C CA B LYS A 1 143 ? -14.525 5.140 -32.258 0.54 17.13 688 LYS A CA 1
ATOM 822 C C A LYS A 1 143 ? -15.572 5.918 -32.993 0.46 19.28 688 LYS A C 1
ATOM 823 C C B LYS A 1 143 ? -15.581 5.924 -32.997 0.54 19.27 688 LYS A C 1
ATOM 824 O O A LYS A 1 143 ? -16.150 5.430 -33.958 0.46 22.46 688 LYS A O 1
ATOM 825 O O B LYS A 1 143 ? -16.152 5.444 -33.957 0.54 22.46 688 LYS A O 1
ATOM 836 N N . ASN A 1 144 ? -15.980 7.026 -32.390 1.00 19.62 689 ASN A N 1
ATOM 837 C CA . ASN A 1 144 ? -17.043 7.865 -32.899 1.00 16.84 689 ASN A CA 1
ATOM 838 C C . ASN A 1 144 ? -16.655 9.013 -33.816 1.00 19.89 689 ASN A C 1
ATOM 839 O O . ASN A 1 144 ? -17.476 9.831 -34.140 1.00 21.28 689 ASN A O 1
ATOM 844 N N . ARG A 1 145 ? -15.397 9.094 -34.180 1.00 16.67 690 ARG A N 1
ATOM 845 C CA . ARG A 1 145 ? -14.962 10.178 -35.009 1.00 17.66 690 ARG A CA 1
ATOM 846 C C . ARG A 1 145 ? -15.599 10.235 -36.391 1.00 22.03 690 ARG A C 1
ATOM 847 O O . ARG A 1 145 ? -16.084 11.258 -36.806 1.00 20.80 690 ARG A O 1
ATOM 855 N N . ASP A 1 146 ? -15.633 9.113 -37.071 1.00 20.43 691 ASP A N 1
ATOM 856 C CA . ASP A 1 146 ? -16.125 9.076 -38.446 1.00 19.68 691 ASP A CA 1
ATOM 857 C C . ASP A 1 146 ? -17.575 9.493 -38.631 1.00 20.04 691 ASP A C 1
ATOM 858 O O . ASP A 1 146 ? -17.951 10.023 -39.637 1.00 22.22 691 ASP A O 1
ATOM 863 N N . SER A 1 147 ? -18.380 9.195 -37.640 1.00 18.94 692 SER A N 1
ATOM 864 C CA . SER A 1 147 ? -19.779 9.484 -37.700 1.00 20.77 692 SER A CA 1
ATOM 865 C C . SER A 1 147 ? -20.250 10.708 -36.909 1.00 20.44 692 SER A C 1
ATOM 866 O O . SER A 1 147 ? -21.418 10.862 -36.706 1.00 20.06 692 SER A O 1
ATOM 869 N N . PHE A 1 148 ? -19.324 11.558 -36.476 1.00 18.33 693 PHE A N 1
ATOM 870 C CA . PHE A 1 148 ? -19.683 12.757 -35.725 1.00 17.71 693 PHE A CA 1
ATOM 871 C C . PHE A 1 148 ? -20.576 13.607 -36.633 1.00 20.04 693 PHE A C 1
ATOM 872 O O . PHE A 1 148 ? -20.237 13.852 -37.760 1.00 20.66 693 PHE A O 1
ATOM 880 N N . LEU A 1 149 ? -21.698 14.067 -36.099 1.00 17.26 694 LEU A N 1
ATOM 881 C CA . LEU A 1 149 ? -22.762 14.699 -36.884 1.00 18.87 694 LEU A CA 1
ATOM 882 C C . LEU A 1 149 ? -22.735 16.223 -36.883 1.00 23.55 694 LEU A C 1
ATOM 883 O O . LEU A 1 149 ? -23.386 16.837 -37.739 1.00 19.71 694 LEU A O 1
ATOM 888 N N . SER A 1 150 ? -22.046 16.845 -35.937 1.00 23.27 695 SER A N 1
ATOM 889 C CA . SER A 1 150 ? -22.077 18.299 -35.802 1.00 22.45 695 SER A CA 1
ATOM 890 C C . SER A 1 150 ? -20.870 18.953 -36.470 1.00 28.29 695 SER A C 1
ATOM 891 O O . SER A 1 150 ? -20.013 18.259 -37.026 1.00 28.02 695 SER A O 1
ATOM 894 N N . ASN A 1 169 ? -29.009 11.084 -30.951 1.00 32.58 786 ASN A N 1
ATOM 895 C CA . ASN A 1 169 ? -28.984 10.608 -32.329 1.00 22.91 786 ASN A CA 1
ATOM 896 C C . ASN A 1 169 ? -28.384 9.210 -32.400 1.00 25.42 786 ASN A C 1
ATOM 897 O O . ASN A 1 169 ? -27.246 9.002 -31.984 1.00 23.35 786 ASN A O 1
ATOM 902 N N . SER A 1 170 ? -29.142 8.256 -32.941 1.00 27.00 787 SER A N 1
ATOM 903 C CA . SER A 1 170 ? -28.605 6.909 -33.103 1.00 21.43 787 SER A CA 1
ATOM 904 C C . SER A 1 170 ? -27.503 6.843 -34.159 1.00 22.98 787 SER A C 1
ATOM 905 O O . SER A 1 170 ? -26.678 5.927 -34.108 1.00 25.87 787 SER A O 1
ATOM 908 N N . GLU A 1 171 ? -27.447 7.805 -35.089 1.00 20.13 788 GLU A N 1
ATOM 909 C CA . GLU A 1 171 ? -26.490 7.748 -36.190 1.00 19.60 788 GLU A CA 1
ATOM 910 C C . GLU A 1 171 ? -25.089 8.217 -35.821 1.00 21.80 788 GLU A C 1
ATOM 911 O O . GLU A 1 171 ? -24.163 7.988 -36.603 1.00 22.00 788 GLU A O 1
ATOM 917 N N . GLY A 1 172 ? -24.906 8.878 -34.690 1.00 19.58 789 GLY A N 1
ATOM 918 C CA . GLY A 1 172 ? -23.582 9.346 -34.336 1.00 20.89 789 GLY A CA 1
ATOM 919 C C . GLY A 1 172 ? -23.645 10.388 -33.240 1.00 22.88 789 GLY A C 1
ATOM 920 O O . GLY A 1 172 ? -24.720 10.832 -32.829 1.00 16.97 789 GLY A O 1
ATOM 921 N N . LEU A 1 173 ? -22.454 10.773 -32.773 1.00 16.71 790 LEU A N 1
ATOM 922 C CA . LEU A 1 173 ? -22.365 11.767 -31.714 1.00 17.08 790 LEU A CA 1
ATOM 923 C C . LEU A 1 173 ? -22.606 13.174 -32.253 1.00 21.18 790 LEU A C 1
ATOM 924 O O . LEU A 1 173 ? -22.352 13.469 -33.425 1.00 18.89 790 LEU A O 1
ATOM 929 N N . THR A 1 174 ? -23.087 14.051 -31.370 1.00 17.99 791 THR A N 1
ATOM 930 C CA . THR A 1 174 ? -23.328 15.446 -31.698 1.00 18.48 791 THR A CA 1
ATOM 931 C C . THR A 1 174 ? -22.666 16.342 -30.661 1.00 13.25 791 THR A C 1
ATOM 932 O O . THR A 1 174 ? -22.180 15.881 -29.625 1.00 14.51 791 THR A O 1
ATOM 936 N N . LEU A 1 175 ? -22.714 17.648 -30.935 1.00 16.05 792 LEU A N 1
ATOM 937 C CA . LEU A 1 175 ? -22.326 18.637 -29.934 1.00 13.71 792 LEU A CA 1
ATOM 938 C C . LEU A 1 175 ? -23.124 18.486 -28.640 1.00 14.70 792 LEU A C 1
ATOM 939 O O . LEU A 1 175 ? -22.595 18.748 -27.552 1.00 17.51 792 LEU A O 1
ATOM 944 N N . LEU A 1 176 ? -24.360 18.055 -28.739 1.00 14.64 793 LEU A N 1
ATOM 945 C CA . LEU A 1 176 ? -25.129 17.873 -27.546 1.00 18.86 793 LEU A CA 1
ATOM 946 C C . LEU A 1 176 ? -24.474 16.797 -26.670 1.00 17.81 793 LEU A C 1
ATOM 947 O O . LEU A 1 176 ? -24.359 16.968 -25.486 1.00 15.92 793 LEU A O 1
ATOM 952 N N . ASP A 1 177 ? -24.027 15.708 -27.274 1.00 15.66 794 ASP A N 1
ATOM 953 C CA . ASP A 1 177 ? -23.401 14.650 -26.487 1.00 14.87 794 ASP A CA 1
ATOM 954 C C . ASP A 1 177 ? -22.140 15.161 -25.814 1.00 14.78 794 ASP A C 1
ATOM 955 O O . ASP A 1 177 ? -21.919 14.913 -24.658 1.00 14.50 794 ASP A O 1
ATOM 960 N N . LEU A 1 178 ? -21.334 15.889 -26.567 1.00 17.39 795 LEU A N 1
ATOM 961 C CA . LEU A 1 178 ? -20.099 16.440 -26.017 1.00 13.96 795 LEU A CA 1
ATOM 962 C C . LEU A 1 178 ? -20.394 17.352 -24.839 1.00 13.26 795 LEU A C 1
ATOM 963 O O . LEU A 1 178 ? -19.717 17.291 -23.809 1.00 13.19 795 LEU A O 1
ATOM 968 N N . LEU A 1 179 ? -21.399 18.220 -24.980 1.00 13.73 796 LEU A N 1
ATOM 969 C CA . LEU A 1 179 ? -21.776 19.086 -23.863 1.00 14.24 796 LEU A CA 1
ATOM 970 C C . LEU A 1 179 ? -22.315 18.273 -22.695 1.00 13.41 796 LEU A C 1
ATOM 971 O O . LEU A 1 179 ? -22.078 18.614 -21.529 1.00 14.86 796 LEU A O 1
ATOM 976 N N . SER A 1 180 ? -23.051 17.198 -22.985 1.00 15.45 797 SER A N 1
ATOM 977 C CA . SER A 1 180 ? -23.547 16.337 -21.917 1.00 14.81 797 SER A CA 1
ATOM 978 C C . SER A 1 180 ? -22.393 15.707 -21.143 1.00 15.30 797 SER A C 1
ATOM 979 O O . SER A 1 180 ? -22.394 15.697 -19.904 1.00 13.62 797 SER A O 1
ATOM 982 N N . PHE A 1 181 ? -21.385 15.192 -21.858 1.00 14.61 798 PHE A N 1
ATOM 983 C CA . PHE A 1 181 ? -20.215 14.629 -21.180 1.00 13.49 798 PHE A CA 1
ATOM 984 C C . PHE A 1 181 ? -19.525 15.695 -20.337 1.00 13.00 798 PHE A C 1
ATOM 985 O O . PHE A 1 181 ? -19.158 15.455 -19.179 1.00 14.65 798 PHE A O 1
ATOM 993 N N . THR A 1 182 ? -19.359 16.891 -20.912 1.00 11.36 799 THR A N 1
ATOM 994 C CA . THR A 1 182 ? -18.756 18.026 -20.216 1.00 11.90 799 THR A CA 1
ATOM 995 C C . THR A 1 182 ? -19.498 18.343 -18.923 1.00 15.77 799 THR A C 1
ATOM 996 O O . THR A 1 182 ? -18.886 18.526 -17.858 1.00 12.90 799 THR A O 1
ATOM 1000 N N . TYR A 1 183 ? -20.829 18.378 -18.999 1.00 13.01 800 TYR A N 1
ATOM 1001 C CA . TYR A 1 183 ? -21.671 18.683 -17.846 1.00 14.67 800 TYR A CA 1
ATOM 1002 C C . TYR A 1 183 ? -21.572 17.594 -16.783 1.00 11.58 800 TYR A C 1
ATOM 1003 O O . TYR A 1 183 ? -21.414 17.880 -15.590 1.00 12.27 800 TYR A O 1
ATOM 1012 N N . GLN A 1 184 ? -21.669 16.335 -17.202 1.00 15.78 801 GLN A N 1
ATOM 1013 C CA . GLN A 1 184 ? -21.649 15.228 -16.250 1.00 13.16 801 GLN A CA 1
ATOM 1014 C C . GLN A 1 184 ? -20.317 15.122 -15.529 1.00 11.40 801 GLN A C 1
ATOM 1015 O O . GLN A 1 184 ? -20.276 14.800 -14.335 1.00 13.25 801 GLN A O 1
ATOM 1021 N N . VAL A 1 185 ? -19.211 15.337 -16.243 1.00 13.03 802 VAL A N 1
ATOM 1022 C CA . VAL A 1 185 ? -17.916 15.347 -15.577 1.00 13.04 802 VAL A CA 1
ATOM 1023 C C . VAL A 1 185 ? -17.875 16.457 -14.536 1.00 15.62 802 VAL A C 1
ATOM 1024 O O . VAL A 1 185 ? -17.392 16.260 -13.413 1.00 13.36 802 VAL A O 1
ATOM 1028 N N . ALA A 1 186 ? -18.418 17.629 -14.868 1.00 12.87 803 ALA A N 1
ATOM 1029 C CA . ALA A 1 186 ? -18.407 18.719 -13.894 1.00 13.39 803 ALA A CA 1
ATOM 1030 C C . ALA A 1 186 ? -19.226 18.364 -12.657 1.00 12.43 803 ALA A C 1
ATOM 1031 O O . ALA A 1 186 ? -18.824 18.670 -11.530 1.00 14.06 803 ALA A O 1
ATOM 1033 N N . ARG A 1 187 ? -20.362 17.709 -12.861 1.00 13.71 804 ARG A N 1
ATOM 1034 C CA . ARG A 1 187 ? -21.172 17.312 -11.716 1.00 16.34 804 ARG A CA 1
ATOM 1035 C C . ARG A 1 187 ? -20.427 16.303 -10.853 1.00 14.79 804 ARG A C 1
ATOM 1036 O O . ARG A 1 187 ? -20.400 16.426 -9.657 1.00 16.38 804 ARG A O 1
ATOM 1044 N N . GLY A 1 188 ? -19.813 15.314 -11.481 1.00 12.99 805 GLY A N 1
ATOM 1045 C CA . GLY A 1 188 ? -19.039 14.350 -10.720 1.00 16.55 805 GLY A CA 1
ATOM 1046 C C . GLY A 1 188 ? -17.925 15.009 -9.933 1.00 17.23 805 GLY A C 1
ATOM 1047 O O . GLY A 1 188 ? -17.683 14.672 -8.774 1.00 15.31 805 GLY A O 1
ATOM 1048 N N . MET A 1 189 ? -17.239 15.975 -10.546 1.00 14.32 806 MET A N 1
ATOM 1049 C CA . MET A 1 189 ? -16.167 16.646 -9.829 1.00 15.11 806 MET A CA 1
ATOM 1050 C C . MET A 1 189 ? -16.717 17.600 -8.774 1.00 14.20 806 MET A C 1
ATOM 1051 O O . MET A 1 189 ? -16.083 17.791 -7.725 1.00 16.15 806 MET A O 1
ATOM 1056 N N . GLU A 1 190 ? -17.881 18.209 -9.029 1.00 13.62 807 GLU A N 1
ATOM 1057 C CA . GLU A 1 190 ? -18.533 18.994 -7.982 1.00 15.76 807 GLU A CA 1
ATOM 1058 C C . GLU A 1 190 ? -18.808 18.134 -6.752 1.00 14.11 807 GLU A C 1
ATOM 1059 O O . GLU A 1 190 ? -18.621 18.576 -5.606 1.00 17.30 807 GLU A O 1
ATOM 1065 N N . PHE A 1 191 ? -19.239 16.894 -6.971 1.00 13.63 808 PHE A N 1
ATOM 1066 C CA . PHE A 1 191 ? -19.474 15.981 -5.859 1.00 15.97 808 PHE A CA 1
ATOM 1067 C C . PHE A 1 191 ? -18.179 15.688 -5.104 1.00 16.33 808 PHE A C 1
ATOM 1068 O O . PHE A 1 191 ? -18.135 15.773 -3.871 1.00 19.45 808 PHE A O 1
ATOM 1076 N N .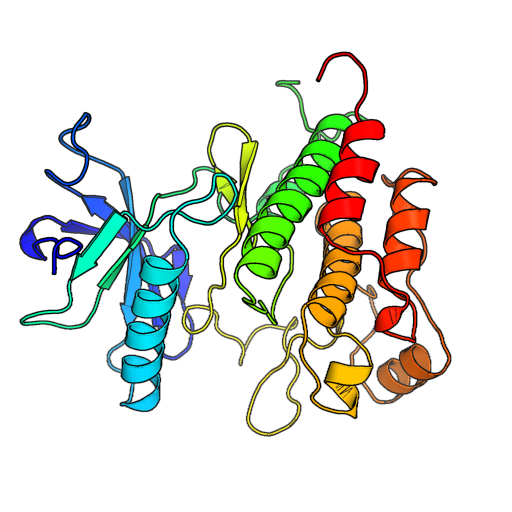 LEU A 1 192 ? -17.108 15.343 -5.830 1.00 14.79 809 LEU A N 1
ATOM 1077 C CA . LEU A 1 192 ? -15.827 15.063 -5.183 1.00 13.69 809 LEU A CA 1
ATOM 1078 C C . LEU A 1 192 ? -15.325 16.279 -4.411 1.00 17.88 809 LEU A C 1
ATOM 1079 O O . LEU A 1 192 ? -14.869 16.160 -3.268 1.00 18.52 809 LEU A O 1
ATOM 1084 N N . ALA A 1 193 ? -15.399 17.461 -5.030 1.00 16.79 810 ALA A N 1
ATOM 1085 C CA . ALA A 1 193 ? -14.982 18.682 -4.351 1.00 17.37 810 ALA A CA 1
ATOM 1086 C C . ALA A 1 193 ? -15.748 18.876 -3.051 1.00 17.85 810 ALA A C 1
ATOM 1087 O O . ALA A 1 193 ? -15.166 19.277 -2.035 1.00 20.82 810 ALA A O 1
ATOM 1089 N N . SER A 1 194 ? -17.048 18.574 -3.061 1.00 20.26 811 SER A N 1
ATOM 1090 C CA . SER A 1 194 ? -17.882 18.753 -1.876 1.00 20.30 811 SER A CA 1
ATOM 1091 C C . SER A 1 194 ? -17.496 17.812 -0.738 1.00 23.39 811 SER A C 1
ATOM 1092 O O . SER A 1 194 ? -17.818 18.096 0.424 1.00 25.24 811 SER A O 1
ATOM 1095 N N . LYS A 1 195 ? -16.815 16.708 -1.043 1.00 19.87 812 LYS A N 1
ATOM 1096 C CA . LYS A 1 195 ? -16.256 15.804 -0.046 1.00 23.85 812 LYS A CA 1
ATOM 1097 C C . LYS A 1 195 ? -14.768 16.036 0.179 1.00 17.87 812 LYS A C 1
ATOM 1098 O O . LYS A 1 195 ? -14.106 15.200 0.808 1.00 21.89 812 LYS A O 1
ATOM 1104 N N . ASN A 1 196 ? -14.224 17.144 -0.327 1.00 15.43 813 ASN A N 1
ATOM 1105 C CA . ASN A 1 196 ? -12.814 17.469 -0.149 1.00 19.87 813 ASN A CA 1
ATOM 1106 C C . ASN A 1 196 ? -11.923 16.352 -0.681 1.00 19.64 813 ASN A C 1
ATOM 1107 O O . ASN A 1 196 ? -10.875 16.033 -0.114 1.00 19.62 813 ASN A O 1
ATOM 1112 N N . CYS A 1 197 ? -12.341 15.763 -1.797 1.00 16.35 814 CYS A N 1
ATOM 1113 C CA . CYS A 1 197 ? -11.605 14.689 -2.447 1.00 16.10 814 CYS A CA 1
ATOM 1114 C C . CYS A 1 197 ? -10.952 15.263 -3.698 1.00 16.36 814 CYS A C 1
ATOM 1115 O O . CYS A 1 197 ? -11.645 15.682 -4.634 1.00 17.29 814 CYS A O 1
ATOM 1118 N N . VAL A 1 198 ? -9.621 15.291 -3.701 1.00 17.02 815 VAL A N 1
ATOM 1119 C CA . VAL A 1 198 ? -8.822 15.807 -4.809 1.00 17.26 815 VAL A CA 1
ATOM 1120 C C . VAL A 1 198 ? -8.399 14.637 -5.684 1.00 16.14 815 VAL A C 1
ATOM 1121 O O . VAL A 1 198 ? -7.804 13.666 -5.198 1.00 15.18 815 VAL A O 1
ATOM 1125 N N . HIS A 1 199 ? -8.706 14.725 -6.981 1.00 14.84 816 HIS A N 1
ATOM 1126 C CA . HIS A 1 199 ? -8.582 13.549 -7.837 1.00 14.24 816 HIS A CA 1
ATOM 1127 C C . HIS A 1 199 ? -7.131 13.265 -8.219 1.00 14.60 816 HIS A C 1
ATOM 1128 O O . HIS A 1 199 ? -6.669 12.123 -8.106 1.00 14.68 816 HIS A O 1
ATOM 1135 N N . ARG A 1 200 ? -6.414 14.285 -8.704 1.00 13.97 817 ARG A N 1
ATOM 1136 C CA . ARG A 1 200 ? -4.999 14.326 -9.074 1.00 15.52 817 ARG A CA 1
ATOM 1137 C C . ARG A 1 200 ? -4.687 13.665 -10.423 1.00 13.56 817 ARG A C 1
ATOM 1138 O O . ARG A 1 200 ? -3.548 13.755 -10.867 1.00 14.56 817 ARG A O 1
ATOM 1146 N N . ASP A 1 201 ? -5.629 12.978 -11.069 1.00 14.71 818 ASP A N 1
ATOM 1147 C CA . ASP A 1 201 ? -5.380 12.381 -12.384 1.00 13.65 818 ASP A CA 1
ATOM 1148 C C . ASP A 1 201 ? -6.643 12.446 -13.237 1.00 13.59 818 ASP A C 1
ATOM 1149 O O . ASP A 1 201 ? -7.011 11.484 -13.923 1.00 13.36 818 ASP A O 1
ATOM 1154 N N . LEU A 1 202 ? -7.329 13.581 -13.202 1.00 11.18 819 LEU A N 1
ATOM 1155 C CA . LEU A 1 202 ? -8.523 13.737 -14.012 1.00 12.14 819 LEU A CA 1
ATOM 1156 C C . LEU A 1 202 ? -8.116 13.867 -15.476 1.00 12.12 819 LEU A C 1
ATOM 1157 O O . LEU A 1 202 ? -7.243 14.668 -15.825 1.00 13.41 819 LEU A O 1
ATOM 1162 N N . ALA A 1 203 ? -8.727 13.048 -16.325 1.00 12.21 820 ALA A N 1
ATOM 1163 C CA . ALA A 1 203 ? -8.411 12.948 -17.745 1.00 11.67 820 ALA A CA 1
ATOM 1164 C C . ALA A 1 203 ? -9.463 12.043 -18.360 1.00 11.15 820 ALA A C 1
ATOM 1165 O O . ALA A 1 203 ? -10.096 11.247 -17.660 1.00 12.71 820 ALA A O 1
ATOM 1167 N N . ALA A 1 204 ? -9.634 12.155 -19.676 1.00 11.48 821 ALA A N 1
ATOM 1168 C CA . ALA A 1 204 ? -10.655 11.343 -20.333 1.00 12.37 821 ALA A CA 1
ATOM 1169 C C . ALA A 1 204 ? -10.389 9.845 -20.176 1.00 10.58 821 ALA A C 1
ATOM 1170 O O . ALA A 1 204 ? -11.337 9.056 -20.130 1.00 11.31 821 ALA A O 1
ATOM 1172 N N . ARG A 1 205 ? -9.118 9.430 -20.049 1.00 11.34 822 ARG A N 1
ATOM 1173 C CA . ARG A 1 205 ? -8.825 8.016 -19.841 1.00 12.68 822 ARG A CA 1
ATOM 1174 C C . ARG A 1 205 ? -9.347 7.505 -18.504 1.00 13.02 822 ARG A C 1
ATOM 1175 O O . ARG A 1 205 ? -9.463 6.292 -18.325 1.00 12.86 822 ARG A O 1
ATOM 1183 N N . ASN A 1 206 ? -9.632 8.402 -17.560 1.00 11.23 823 ASN A N 1
ATOM 1184 C CA . ASN A 1 206 ? -10.187 8.054 -16.257 1.00 12.74 823 ASN A CA 1
ATOM 1185 C C . ASN A 1 206 ? -11.674 8.393 -16.171 1.00 14.11 823 ASN A C 1
ATOM 1186 O O . ASN A 1 206 ? -12.201 8.618 -15.077 1.00 12.66 823 ASN A O 1
ATOM 1191 N N . VAL A 1 207 ? -12.354 8.450 -17.317 1.00 11.26 824 VAL A N 1
ATOM 1192 C CA . VAL A 1 207 ? -13.809 8.579 -17.397 1.00 11.02 824 VAL A CA 1
ATOM 1193 C C . VAL A 1 207 ? -14.334 7.366 -18.144 1.00 11.17 824 VAL A C 1
ATOM 1194 O O . VAL A 1 207 ? -13.900 7.096 -19.269 1.00 13.43 824 VAL A O 1
ATOM 1198 N N . LEU A 1 208 ? -15.246 6.632 -17.515 1.00 11.21 825 LEU A N 1
ATOM 1199 C CA . LEU A 1 208 ? -15.950 5.519 -18.138 1.00 12.48 825 LEU A CA 1
ATOM 1200 C C . LEU A 1 208 ? -17.332 5.966 -18.582 1.00 14.33 825 LEU A C 1
ATOM 1201 O O . LEU A 1 208 ? -17.895 6.929 -18.051 1.00 13.27 825 LEU A O 1
ATOM 1206 N N . LEU A 1 209 ? -17.888 5.248 -19.562 1.00 14.18 826 LEU A N 1
ATOM 1207 C CA . LEU A 1 209 ? -19.202 5.589 -20.103 1.00 12.85 826 LEU A CA 1
ATOM 1208 C C . LEU A 1 209 ? -20.114 4.370 -20.045 1.00 13.68 826 LEU A C 1
ATOM 1209 O O . LEU A 1 209 ? -19.830 3.350 -20.678 1.00 14.13 826 LEU A O 1
ATOM 1214 N N . ALA A 1 210 ? -21.168 4.480 -19.263 1.00 14.01 827 ALA A N 1
ATOM 1215 C CA . ALA A 1 210 ? -22.162 3.447 -19.132 1.00 17.79 827 ALA A CA 1
ATOM 1216 C C . ALA A 1 210 ? -23.166 3.451 -20.289 1.00 20.53 827 ALA A C 1
ATOM 1217 O O . ALA A 1 210 ? -23.188 4.365 -21.037 1.00 19.86 827 ALA A O 1
ATOM 1219 N N . GLN A 1 211 ? -24.007 2.429 -20.390 1.00 18.86 828 GLN A N 1
ATOM 1220 C CA . GLN A 1 211 ? -24.845 2.234 -21.590 1.00 24.15 828 GLN A CA 1
ATOM 1221 C C . GLN A 1 211 ? -25.797 3.385 -21.966 1.00 31.24 828 GLN A C 1
ATOM 1222 O O . GLN A 1 211 ? -26.121 3.571 -23.139 1.00 33.01 828 GLN A O 1
ATOM 1228 N N . GLY A 1 212 ? -26.235 4.141 -20.984 1.00 20.76 829 GLY A N 1
ATOM 1229 C CA . GLY A 1 212 ? -27.096 5.275 -21.232 1.00 24.02 829 GLY A CA 1
ATOM 1230 C C . GLY A 1 212 ? -26.348 6.581 -21.486 1.00 22.40 829 GLY A C 1
ATOM 1231 O O . GLY A 1 212 ? -26.856 7.628 -21.270 1.00 21.43 829 GLY A O 1
ATOM 1232 N N . LYS A 1 213 ? -25.101 6.479 -21.887 1.00 18.07 830 LYS A N 1
ATOM 1233 C CA . LYS A 1 213 ? -24.222 7.647 -22.052 1.00 17.91 830 LYS A CA 1
ATOM 1234 C C . LYS A 1 213 ? -24.077 8.425 -20.746 1.00 18.36 830 LYS A C 1
ATOM 1235 O O . LYS A 1 213 ? -24.095 9.660 -20.724 1.00 19.63 830 LYS A O 1
ATOM 1241 N N . ILE A 1 214 ? -23.920 7.692 -19.651 1.00 15.18 831 ILE A N 1
ATOM 1242 C CA . ILE A 1 214 ? -23.702 8.268 -18.334 1.00 13.55 831 ILE A CA 1
ATOM 1243 C C . ILE A 1 214 ? -22.222 8.161 -18.002 1.00 15.78 831 ILE A C 1
ATOM 1244 O O . ILE A 1 214 ? -21.630 7.073 -18.064 1.00 14.34 831 ILE A O 1
ATOM 1249 N N . VAL A 1 215 ? -21.630 9.306 -17.681 1.00 14.41 832 VAL A N 1
ATOM 1250 C CA . VAL A 1 215 ? -20.220 9.419 -17.334 1.00 15.31 832 VAL A CA 1
ATOM 1251 C C . VAL A 1 215 ? -19.969 8.866 -15.937 1.00 16.65 832 VAL A C 1
ATOM 1252 O O . VAL A 1 215 ? -20.744 9.112 -15.005 1.00 15.44 832 VAL A O 1
ATOM 1256 N N . LYS A 1 216 ? -18.863 8.137 -15.768 1.00 14.21 833 LYS A N 1
ATOM 1257 C CA . LYS A 1 216 ? -18.460 7.632 -14.457 1.00 14.29 833 LYS A CA 1
ATOM 1258 C C . LYS A 1 216 ? -16.980 7.942 -14.273 1.00 14.39 833 LYS A C 1
ATOM 1259 O O . LYS A 1 216 ? -16.132 7.354 -14.948 1.00 14.49 833 LYS A O 1
ATOM 1265 N N . ILE A 1 217 ? -16.664 8.867 -13.365 1.00 12.89 834 ILE A N 1
ATOM 1266 C CA . ILE A 1 217 ? -15.269 9.173 -13.072 1.00 10.32 834 ILE A CA 1
ATOM 1267 C C . ILE A 1 217 ? -14.666 8.047 -12.243 1.00 13.98 834 ILE A C 1
ATOM 1268 O O . ILE A 1 217 ? -15.317 7.500 -11.343 1.00 13.84 834 ILE A O 1
ATOM 1273 N N . CYS A 1 218 ? -13.420 7.689 -12.551 1.00 10.66 835 CYS A N 1
ATOM 1274 C CA . CYS A 1 218 ? -12.670 6.689 -11.796 1.00 12.27 835 CYS A CA 1
ATOM 1275 C C . CYS A 1 218 ? -11.206 7.121 -11.744 1.00 11.79 835 CYS A C 1
ATOM 1276 O O . CYS A 1 218 ? -10.841 8.204 -12.204 1.00 12.59 835 CYS A O 1
ATOM 1279 N N . ASP A 1 219 ? -10.351 6.259 -11.203 1.00 11.38 836 ASP A N 1
ATOM 1280 C CA . ASP A 1 219 ? -8.905 6.431 -11.343 1.00 11.73 836 ASP A CA 1
ATOM 1281 C C . ASP A 1 219 ? -8.298 5.032 -11.416 1.00 12.34 836 ASP A C 1
ATOM 1282 O O . ASP A 1 219 ? -8.278 4.323 -10.401 1.00 15.02 836 ASP A O 1
ATOM 1287 N N . PHE A 1 220 ? -7.852 4.620 -12.610 1.00 13.19 837 PHE A N 1
ATOM 1288 C CA . PHE A 1 220 ? -7.303 3.270 -12.759 1.00 17.23 837 PHE A CA 1
ATOM 1289 C C . PHE A 1 220 ? -6.178 3.022 -11.765 1.00 19.06 837 PHE A C 1
ATOM 1290 O O . PHE A 1 220 ? -6.036 1.912 -11.241 1.00 14.87 837 PHE A O 1
ATOM 1298 N N . GLY A 1 221 ? -5.362 4.041 -11.498 1.00 14.84 838 GLY A N 1
ATOM 1299 C CA . GLY A 1 221 ? -4.342 3.910 -10.471 1.00 18.54 838 GLY A CA 1
ATOM 1300 C C . GLY A 1 221 ? -3.386 2.789 -10.806 1.00 17.68 838 GLY A C 1
ATOM 1301 O O . GLY A 1 221 ? -2.803 2.748 -11.901 1.00 18.01 838 GLY A O 1
ATOM 1302 N N . LEU A 1 222 ? -3.285 1.825 -9.885 1.00 16.82 839 LEU A N 1
ATOM 1303 C CA . LEU A 1 222 ? -2.350 0.711 -10.041 1.00 22.50 839 LEU A CA 1
ATOM 1304 C C . LEU A 1 222 ? -2.704 -0.198 -11.211 1.00 18.85 839 LEU A C 1
ATOM 1305 O O . LEU A 1 222 ? -1.867 -1.010 -11.630 1.00 19.51 839 LEU A O 1
ATOM 1310 N N . ALA A 1 223 ? -3.921 -0.092 -11.739 1.00 15.49 840 ALA A N 1
ATOM 1311 C CA . ALA A 1 223 ? -4.369 -0.876 -12.882 1.00 15.32 840 ALA A CA 1
ATOM 1312 C C . ALA A 1 223 ? -4.082 -0.181 -14.215 1.00 13.97 840 ALA A C 1
ATOM 1313 O O . ALA A 1 223 ? -4.661 -0.543 -15.249 1.00 17.96 840 ALA A O 1
ATOM 1315 N N . ARG A 1 224 ? -3.220 0.827 -14.209 1.00 16.05 841 ARG A N 1
ATOM 1316 C CA . ARG A 1 224 ? -2.720 1.429 -15.433 1.00 16.75 841 ARG A CA 1
ATOM 1317 C C . ARG A 1 224 ? -1.202 1.369 -15.402 1.00 16.19 841 ARG A C 1
ATOM 1318 O O . ARG A 1 224 ? -0.587 1.621 -14.363 1.00 17.60 841 ARG A O 1
ATOM 1326 N N . ASP A 1 225 ? -0.599 1.014 -16.535 1.00 17.23 842 ASP A N 1
ATOM 1327 C CA . ASP A 1 225 ? 0.849 0.811 -16.596 1.00 20.82 842 ASP A CA 1
ATOM 1328 C C . ASP A 1 225 ? 1.515 2.152 -16.886 1.00 16.60 842 ASP A C 1
ATOM 1329 O O . ASP A 1 225 ? 1.942 2.448 -18.006 1.00 19.05 842 ASP A O 1
ATOM 1334 N N . ILE A 1 226 ? 1.627 2.968 -15.853 1.00 16.87 843 ILE A N 1
ATOM 1335 C CA . ILE A 1 226 ? 2.177 4.301 -15.999 1.00 15.91 843 ILE A CA 1
ATOM 1336 C C . ILE A 1 226 ? 3.616 4.328 -16.460 1.00 16.81 843 ILE A C 1
ATOM 1337 O O . ILE A 1 226 ? 4.078 5.295 -17.008 1.00 18.49 843 ILE A O 1
ATOM 1342 N N . MET A 1 227 ? 4.322 3.257 -16.196 1.00 17.49 844 MET A N 1
ATOM 1343 C CA . MET A 1 227 ? 5.700 3.170 -16.615 1.00 22.95 844 MET A CA 1
ATOM 1344 C C . MET A 1 227 ? 5.867 2.959 -18.119 1.00 22.24 844 MET A C 1
ATOM 1345 O O . MET A 1 227 ? 6.953 3.086 -18.627 1.00 28.45 844 MET A O 1
ATOM 1350 N N . HIS A 1 228 ? 4.797 2.605 -18.815 1.00 17.48 845 HIS A N 1
ATOM 1351 C CA . HIS A 1 228 ? 4.840 2.295 -20.239 1.00 21.16 845 HIS A CA 1
ATOM 1352 C C . HIS A 1 228 ? 3.637 2.921 -20.922 1.00 21.16 845 HIS A C 1
ATOM 1353 O O . HIS A 1 228 ? 2.884 2.265 -21.643 1.00 22.04 845 HIS A O 1
ATOM 1360 N N . ASP A 1 229 ? 3.440 4.213 -20.683 1.00 18.41 846 ASP A N 1
ATOM 1361 C CA . ASP A 1 229 ? 2.281 4.946 -21.176 1.00 21.13 846 ASP A CA 1
ATOM 1362 C C . ASP A 1 229 ? 2.765 6.349 -21.493 1.00 18.20 846 ASP A C 1
ATOM 1363 O O . ASP A 1 229 ? 3.227 7.057 -20.596 1.00 18.20 846 ASP A O 1
ATOM 1368 N N . SER A 1 230 ? 2.678 6.747 -22.762 1.00 21.45 847 SER A N 1
ATOM 1369 C CA . SER A 1 230 ? 3.226 8.040 -23.154 1.00 18.54 847 SER A CA 1
ATOM 1370 C C . SER A 1 230 ? 2.507 9.218 -22.504 1.00 18.51 847 SER A C 1
ATOM 1371 O O . SER A 1 230 ? 3.029 10.333 -22.549 1.00 17.01 847 SER A O 1
ATOM 1374 N N . ASN A 1 231 ? 1.338 9.007 -21.898 1.00 14.82 848 ASN A N 1
ATOM 1375 C CA . ASN A 1 231 ? 0.682 10.092 -21.179 1.00 12.73 848 ASN A CA 1
ATOM 1376 C C . ASN A 1 231 ? 1.330 10.383 -19.838 1.00 15.66 848 ASN A C 1
ATOM 1377 O O . ASN A 1 231 ? 1.040 11.426 -19.240 1.00 15.53 848 ASN A O 1
ATOM 1382 N N . TYR A 1 232 ? 2.181 9.492 -19.345 1.00 14.88 849 TYR A N 1
ATOM 1383 C CA . TYR A 1 232 ? 2.828 9.655 -18.051 1.00 13.94 849 TYR A CA 1
ATOM 1384 C C . TYR A 1 232 ? 4.322 9.808 -18.297 1.00 17.50 849 TYR A C 1
ATOM 1385 O O . TYR A 1 232 ? 4.921 9.008 -19.025 1.00 19.09 849 TYR A O 1
ATOM 1394 N N . VAL A 1 233 ? 4.883 10.884 -17.768 1.00 18.51 850 VAL A N 1
ATOM 1395 C CA . VAL A 1 233 ? 6.281 11.218 -17.979 1.00 21.32 850 VAL A CA 1
ATOM 1396 C C . VAL A 1 233 ? 7.101 11.047 -16.715 1.00 21.15 850 VAL A C 1
ATOM 1397 O O . VAL A 1 233 ? 6.669 11.407 -15.629 1.00 23.14 850 VAL A O 1
ATOM 1401 N N . SER A 1 234 ? 8.289 10.477 -16.856 1.00 22.68 851 SER A N 1
ATOM 1402 C CA . SER A 1 234 ? 9.124 10.281 -15.691 1.00 28.76 851 SER A CA 1
ATOM 1403 C C . SER A 1 234 ? 9.535 11.639 -15.151 1.00 33.54 851 SER A C 1
ATOM 1404 O O . SER A 1 234 ? 10.103 12.459 -15.861 1.00 36.27 851 SER A O 1
ATOM 1407 N N . LYS A 1 235 ? 9.245 11.860 -13.879 1.00 35.36 852 LYS A N 1
ATOM 1408 C CA . LYS A 1 235 ? 9.588 13.102 -13.212 1.00 44.19 852 LYS A CA 1
ATOM 1409 C C . LYS A 1 235 ? 9.835 12.775 -11.755 1.00 42.44 852 LYS A C 1
ATOM 1410 O O . LYS A 1 235 ? 9.022 13.105 -10.900 1.00 53.88 852 LYS A O 1
ATOM 1416 N N . GLY A 1 236 ? 10.941 12.099 -11.475 1.00 58.66 853 GLY A N 1
ATOM 1417 C CA . GLY A 1 236 ? 11.247 11.706 -10.117 1.00 35.43 853 GLY A CA 1
ATOM 1418 C C . GLY A 1 236 ? 11.315 10.195 -10.095 1.00 41.85 853 GLY A C 1
ATOM 1419 O O . GLY A 1 236 ? 11.831 9.577 -11.015 1.00 50.71 853 GLY A O 1
ATOM 1420 N N . SER A 1 237 ? 10.791 9.606 -9.029 1.00 40.33 854 SER A N 1
ATOM 1421 C CA . SER A 1 237 ? 10.747 8.158 -8.864 1.00 46.53 854 SER A CA 1
ATOM 1422 C C . SER A 1 237 ? 9.497 7.532 -9.496 1.00 50.92 854 SER A C 1
ATOM 1423 O O . SER A 1 237 ? 9.315 6.319 -9.456 1.00 47.78 854 SER A O 1
ATOM 1426 N N . THR A 1 238 ? 8.635 8.364 -10.067 1.00 48.73 855 THR A N 1
ATOM 1427 C CA . THR A 1 238 ? 7.384 7.905 -10.652 1.00 38.77 855 THR A CA 1
ATOM 1428 C C . THR A 1 238 ? 7.064 8.612 -11.968 1.00 34.34 855 THR A C 1
ATOM 1429 O O . THR A 1 238 ? 7.819 9.462 -12.422 1.00 37.28 855 THR A O 1
ATOM 1433 N N . PHE A 1 239 ? 5.986 8.186 -12.613 1.00 29.70 856 PHE A N 1
ATOM 1434 C CA . PHE A 1 239 ? 5.548 8.768 -13.878 1.00 20.88 856 PHE A CA 1
ATOM 1435 C C . PHE A 1 239 ? 4.299 9.605 -13.612 1.00 21.40 856 PHE A C 1
ATOM 1436 O O . PHE A 1 239 ? 3.367 9.142 -12.975 1.00 21.00 856 PHE A O 1
ATOM 1444 N N . LEU A 1 240 ? 4.295 10.839 -14.109 1.00 18.23 857 LEU A N 1
ATOM 1445 C CA . LEU A 1 240 ? 3.224 11.774 -13.809 1.00 14.61 857 LEU A CA 1
ATOM 1446 C C . LEU A 1 240 ? 2.531 12.225 -15.088 1.00 14.31 857 LEU A C 1
ATOM 1447 O O . LEU A 1 240 ? 3.167 12.317 -16.143 1.00 18.09 857 LEU A O 1
ATOM 1452 N N . PRO A 1 241 ? 1.214 12.514 -15.024 1.00 15.36 858 PRO A N 1
ATOM 1453 C CA . PRO A 1 241 ? 0.458 12.952 -16.214 1.00 12.14 858 PRO A CA 1
ATOM 1454 C C . PRO A 1 241 ? 0.651 14.435 -16.509 1.00 13.66 858 PRO A C 1
ATOM 1455 O O . PRO A 1 241 ? -0.274 15.243 -16.402 1.00 12.89 858 PRO A O 1
ATOM 1459 N N . VAL A 1 242 ? 1.866 14.789 -16.949 1.00 13.80 859 VAL A N 1
ATOM 1460 C CA . VAL A 1 242 ? 2.301 16.188 -16.956 1.00 13.82 859 VAL A CA 1
ATOM 1461 C C . VAL A 1 242 ? 1.402 17.060 -17.833 1.00 11.30 859 VAL A C 1
ATOM 1462 O O . VAL A 1 242 ? 1.077 18.198 -17.465 1.00 13.14 859 VAL A O 1
ATOM 1466 N N . LYS A 1 243 ? 0.995 16.562 -19.013 1.00 14.88 860 LYS A N 1
ATOM 1467 C CA . LYS A 1 243 ? 0.190 17.410 -19.893 1.00 13.63 860 LYS A CA 1
ATOM 1468 C C . LYS A 1 243 ? -1.181 17.740 -19.304 1.00 13.71 860 LYS A C 1
ATOM 1469 O O . LYS A 1 243 ? -1.862 18.633 -19.815 1.00 14.50 860 LYS A O 1
ATOM 1475 N N . TRP A 1 244 ? -1.589 17.056 -18.241 1.00 12.79 861 TRP A N 1
ATOM 1476 C CA . TRP A 1 244 ? -2.860 17.352 -17.598 1.00 12.57 861 TRP A CA 1
ATOM 1477 C C . TRP A 1 244 ? -2.708 18.165 -16.319 1.00 11.47 861 TRP A C 1
ATOM 1478 O O . TRP A 1 244 ? -3.665 18.635 -15.788 1.00 12.92 861 TRP A O 1
ATOM 1489 N N . MET A 1 245 ? -1.483 18.288 -15.837 1.00 12.98 862 MET A N 1
ATOM 1490 C CA . MET A 1 245 ? -1.190 18.971 -14.581 1.00 12.23 862 MET A CA 1
ATOM 1491 C C . MET A 1 245 ? -1.140 20.502 -14.519 1.00 13.41 862 MET A C 1
ATOM 1492 O O . MET A 1 245 ? -0.590 21.137 -15.374 1.00 13.88 862 MET A O 1
ATOM 1497 N N . ALA A 1 246 ? -1.699 21.070 -13.462 1.00 12.57 863 ALA A N 1
ATOM 1498 C CA . ALA A 1 246 ? -1.630 22.510 -13.288 1.00 12.15 863 ALA A CA 1
ATOM 1499 C C . ALA A 1 246 ? -0.181 22.917 -13.017 1.00 18.74 863 ALA A C 1
ATOM 1500 O O . ALA A 1 246 ? 0.606 22.120 -12.500 1.00 15.65 863 ALA A O 1
ATOM 1502 N N . PRO A 1 247 ? 0.208 24.139 -13.390 1.00 13.49 864 PRO A N 1
ATOM 1503 C CA . PRO A 1 247 ? 1.600 24.556 -13.151 1.00 14.21 864 PRO A CA 1
ATOM 1504 C C . PRO A 1 247 ? 2.022 24.394 -11.704 1.00 15.65 864 PRO A C 1
ATOM 1505 O O . PRO A 1 247 ? 3.145 23.948 -11.445 1.00 18.12 864 PRO A O 1
ATOM 1509 N N . GLU A 1 248 ? 1.149 24.728 -10.748 1.00 14.06 865 GLU A N 1
ATOM 1510 C CA . GLU A 1 248 ? 1.549 24.614 -9.349 1.00 17.49 865 GLU A CA 1
ATOM 1511 C C . GLU A 1 248 ? 1.728 23.156 -8.940 1.00 20.47 865 GLU A C 1
ATOM 1512 O O . GLU A 1 248 ? 2.479 22.869 -8.002 1.00 20.47 865 GLU A O 1
ATOM 1518 N N . SER A 1 249 ? 1.070 22.215 -9.629 1.00 16.63 866 SER A N 1
ATOM 1519 C CA . SER A 1 249 ? 1.380 20.810 -9.360 1.00 18.20 866 SER A CA 1
ATOM 1520 C C . SER A 1 249 ? 2.739 20.437 -9.935 1.00 22.67 866 SER A C 1
ATOM 1521 O O . SER A 1 249 ? 3.547 19.786 -9.261 1.00 21.84 866 SER A O 1
ATOM 1524 N N . ILE A 1 250 ? 3.021 20.873 -11.166 1.00 15.17 867 ILE A N 1
ATOM 1525 C CA . ILE A 1 250 ? 4.301 20.578 -11.808 1.00 16.27 867 ILE A CA 1
ATOM 1526 C C . ILE A 1 250 ? 5.462 21.129 -10.988 1.00 22.86 867 ILE A C 1
ATOM 1527 O O . ILE A 1 250 ? 6.429 20.416 -10.686 1.00 20.44 867 ILE A O 1
ATOM 1532 N N . PHE A 1 251 ? 5.384 22.407 -10.621 1.00 21.38 868 PHE A N 1
ATOM 1533 C CA . PHE A 1 251 ? 6.536 23.124 -10.089 1.00 25.40 868 PHE A CA 1
ATOM 1534 C C . PHE A 1 251 ? 6.558 23.193 -8.567 1.00 24.86 868 PHE A C 1
ATOM 1535 O O . PHE A 1 251 ? 7.644 23.323 -7.990 1.00 27.98 868 PHE A O 1
ATOM 1543 N N . ASP A 1 252 ? 5.399 23.159 -7.926 1.00 20.60 869 ASP A N 1
ATOM 1544 C CA . ASP A 1 252 ? 5.302 23.257 -6.476 1.00 21.53 869 ASP A CA 1
ATOM 1545 C C . ASP A 1 252 ? 4.754 22.036 -5.744 1.00 28.61 869 ASP A C 1
ATOM 1546 O O . ASP A 1 252 ? 4.611 22.081 -4.552 1.00 25.49 869 ASP A O 1
ATOM 1551 N N . ASN A 1 253 ? 4.427 20.972 -6.464 1.00 25.62 870 ASN A N 1
ATOM 1552 C CA . ASN A 1 253 ? 3.818 19.778 -5.875 1.00 24.35 870 ASN A CA 1
ATOM 1553 C C . ASN A 1 253 ? 2.557 20.131 -5.109 1.00 24.10 870 ASN A C 1
ATOM 1554 O O . ASN A 1 253 ? 2.294 19.590 -4.054 1.00 25.86 870 ASN A O 1
ATOM 1559 N N . LEU A 1 254 ? 1.773 21.046 -5.640 1.00 16.89 871 LEU A N 1
ATOM 1560 C CA . LEU A 1 254 ? 0.555 21.390 -4.971 1.00 19.81 871 LEU A CA 1
ATOM 1561 C C . LEU A 1 254 ? -0.628 20.805 -5.717 1.00 20.97 871 LEU A C 1
ATOM 1562 O O . LEU A 1 254 ? -0.817 21.115 -6.869 1.00 20.31 871 LEU A O 1
ATOM 1567 N N . TYR A 1 255 ? -1.405 19.971 -5.035 1.00 18.18 872 TYR A N 1
ATOM 1568 C CA . TYR A 1 255 ? -2.620 19.382 -5.588 1.00 15.83 872 TYR A CA 1
ATOM 1569 C C . TYR A 1 255 ? -3.810 19.813 -4.754 1.00 19.49 872 TYR A C 1
ATOM 1570 O O . TYR A 1 255 ? -3.825 19.613 -3.535 1.00 21.99 872 TYR A O 1
ATOM 1579 N N . THR A 1 256 ? -4.810 20.390 -5.414 1.00 16.72 873 THR A N 1
ATOM 1580 C CA . THR A 1 256 ? -6.022 20.878 -4.772 1.00 13.82 873 THR A CA 1
ATOM 1581 C C . THR A 1 256 ? -7.182 20.628 -5.719 1.00 14.50 873 THR A C 1
ATOM 1582 O O . THR A 1 256 ? -6.989 20.232 -6.873 1.00 16.21 873 THR A O 1
ATOM 1586 N N . THR A 1 257 ? -8.398 20.908 -5.252 1.00 16.75 874 THR A N 1
ATOM 1587 C CA . THR A 1 257 ? -9.530 20.930 -6.172 1.00 16.78 874 THR A CA 1
ATOM 1588 C C . THR A 1 257 ? -9.296 21.925 -7.304 1.00 14.56 874 THR A C 1
ATOM 1589 O O . THR A 1 257 ? -9.752 21.705 -8.432 1.00 14.72 874 THR A O 1
ATOM 1593 N N . LEU A 1 258 ? -8.549 22.998 -7.034 1.00 18.84 875 LEU A N 1
ATOM 1594 C CA . LEU A 1 258 ? -8.278 23.983 -8.074 1.00 14.22 875 LEU A CA 1
ATOM 1595 C C . LEU A 1 258 ? -7.325 23.442 -9.133 1.00 14.08 875 LEU A C 1
ATOM 1596 O O . LEU A 1 258 ? -7.404 23.851 -10.303 1.00 15.62 875 LEU A O 1
ATOM 1601 N N . SER A 1 259 ? -6.412 22.538 -8.765 1.00 13.66 876 SER A N 1
ATOM 1602 C CA . SER A 1 259 ? -5.619 21.914 -9.815 1.00 15.54 876 SER A CA 1
ATOM 1603 C C . SER A 1 259 ? -6.444 20.882 -10.576 1.00 15.53 876 SER A C 1
ATOM 1604 O O . SER A 1 259 ? -6.203 20.672 -11.772 1.00 13.05 876 SER A O 1
ATOM 1607 N N . ASP A 1 260 ? -7.422 20.242 -9.919 1.00 11.38 877 ASP A N 1
ATOM 1608 C CA . ASP A 1 260 ? -8.373 19.414 -10.664 1.00 14.17 877 ASP A CA 1
ATOM 1609 C C . ASP A 1 260 ? -9.141 20.237 -11.690 1.00 14.85 877 ASP A C 1
ATOM 1610 O O . ASP A 1 260 ? -9.534 19.709 -12.736 1.00 15.24 877 ASP A O 1
ATOM 1615 N N . VAL A 1 261 ? -9.404 21.514 -11.395 1.00 11.95 878 VAL A N 1
ATOM 1616 C CA . VAL A 1 261 ? -10.128 22.348 -12.355 1.00 11.49 878 VAL A CA 1
ATOM 1617 C C . VAL A 1 261 ? -9.274 22.586 -13.599 1.00 12.52 878 VAL A C 1
ATOM 1618 O O . VAL A 1 261 ? -9.777 22.555 -14.730 1.00 12.98 878 VAL A O 1
ATOM 1622 N N . TRP A 1 262 ? -7.971 22.816 -13.418 1.00 12.08 879 TRP A N 1
ATOM 1623 C CA . TRP A 1 262 ? -7.083 22.900 -14.576 1.00 12.74 879 TRP A CA 1
ATOM 1624 C C . TRP A 1 262 ? -7.163 21.626 -15.410 1.00 14.28 879 TRP A C 1
ATOM 1625 O O . TRP A 1 262 ? -7.336 21.676 -16.635 1.00 10.40 879 TRP A O 1
ATOM 1636 N N . SER A 1 263 ? -7.030 20.471 -14.752 1.00 11.22 880 SER A N 1
ATOM 1637 C CA . SER A 1 263 ? -7.107 19.195 -15.454 1.00 11.99 880 SER A CA 1
ATOM 1638 C C . SER A 1 263 ? -8.450 19.029 -16.148 1.00 12.58 880 SER A C 1
ATOM 1639 O O . SER A 1 263 ? -8.528 18.440 -17.233 1.00 12.15 880 SER A O 1
ATOM 1642 N N . TYR A 1 264 ? -9.524 19.508 -15.519 1.00 9.67 881 TYR A N 1
ATOM 1643 C CA . TYR A 1 264 ? -10.833 19.454 -16.164 1.00 13.85 881 TYR A CA 1
ATOM 1644 C C . TYR A 1 264 ? -10.821 20.205 -17.494 1.00 14.75 881 TYR A C 1
ATOM 1645 O O . TYR A 1 264 ? -11.376 19.727 -18.491 1.00 11.03 881 TYR A O 1
ATOM 1654 N N . GLY A 1 265 ? -10.187 21.376 -17.530 1.00 13.81 882 GLY A N 1
ATOM 1655 C CA . GLY A 1 265 ? -10.064 22.101 -18.788 1.00 11.84 882 GLY A CA 1
ATOM 1656 C C . GLY A 1 265 ? -9.328 21.312 -19.853 1.00 11.39 882 GLY A C 1
ATOM 1657 O O . GLY A 1 265 ? -9.711 21.324 -21.028 1.00 12.69 882 GLY A O 1
ATOM 1658 N N . ILE A 1 266 ? -8.263 20.606 -19.461 1.00 10.50 883 ILE A N 1
ATOM 1659 C CA . ILE A 1 266 ? -7.559 19.746 -20.406 1.00 12.36 883 ILE A CA 1
ATOM 1660 C C . ILE A 1 266 ? -8.471 18.618 -20.876 1.00 11.23 883 ILE A C 1
ATOM 1661 O O . ILE A 1 266 ? -8.487 18.265 -22.064 1.00 11.73 883 ILE A O 1
ATOM 1666 N N . LEU A 1 267 ? -9.224 18.020 -19.948 1.00 10.29 884 LEU A N 1
ATOM 1667 C CA . LEU A 1 267 ? -10.184 16.983 -20.317 1.00 9.99 884 LEU A CA 1
ATOM 1668 C C . LEU A 1 267 ? -11.207 17.505 -21.325 1.00 10.35 884 LEU A C 1
ATOM 1669 O O . LEU A 1 267 ? -11.564 16.801 -22.278 1.00 11.16 884 LEU A O 1
ATOM 1674 N N . LEU A 1 268 ? -11.690 18.736 -21.142 1.00 10.38 885 LEU A N 1
ATOM 1675 C CA . LEU A 1 268 ? -12.592 19.302 -22.145 1.00 10.11 885 LEU A CA 1
ATOM 1676 C C . LEU A 1 268 ? -11.907 19.411 -23.496 1.00 13.41 885 LEU A C 1
ATOM 1677 O O . LEU A 1 268 ? -12.532 19.169 -24.534 1.00 13.66 885 LEU A O 1
ATOM 1682 N N . TRP A 1 269 ? -10.624 19.779 -23.514 1.00 12.61 886 TRP A N 1
ATOM 1683 C CA . TRP A 1 269 ? -9.919 19.782 -24.792 1.00 12.55 886 TRP A CA 1
ATOM 1684 C C . TRP A 1 269 ? -9.945 18.394 -25.421 1.00 14.08 886 TRP A C 1
ATOM 1685 O O . TRP A 1 269 ? -10.173 18.254 -26.633 1.00 13.05 886 TRP A O 1
ATOM 1696 N N . GLU A 1 270 ? -9.749 17.353 -24.602 1.00 12.82 887 GLU A N 1
ATOM 1697 C CA . GLU A 1 270 ? -9.853 15.974 -25.076 1.00 13.70 887 GLU A CA 1
ATOM 1698 C C . GLU A 1 270 ? -11.229 15.682 -25.671 1.00 16.34 887 GLU A C 1
ATOM 1699 O O . GLU A 1 270 ? -11.339 15.073 -26.745 1.00 12.46 887 GLU A O 1
ATOM 1705 N N . ILE A 1 271 ? -12.290 16.080 -24.967 1.00 12.54 888 ILE A N 1
ATOM 1706 C CA . ILE A 1 271 ? -13.644 15.791 -25.445 1.00 11.11 888 ILE A CA 1
ATOM 1707 C C . ILE A 1 271 ? -13.894 16.479 -26.783 1.00 13.14 888 ILE A C 1
ATOM 1708 O O . ILE A 1 271 ? -14.399 15.869 -27.733 1.00 13.46 888 ILE A O 1
ATOM 1713 N N . PHE A 1 272 ? -13.555 17.759 -26.880 1.00 12.98 889 PHE A N 1
ATOM 1714 C CA . PHE A 1 272 ? -13.933 18.496 -28.082 1.00 13.11 889 PHE A CA 1
ATOM 1715 C C . PHE A 1 272 ? -12.946 18.327 -29.229 1.00 17.01 889 PHE A C 1
ATOM 1716 O O . PHE A 1 272 ? -13.186 18.870 -30.312 1.00 19.37 889 PHE A O 1
ATOM 1724 N N . SER A 1 273 ? -11.863 17.577 -29.021 1.00 12.16 890 SER A N 1
ATOM 1725 C CA . SER A 1 273 ? -11.017 17.065 -30.094 1.00 15.28 890 SER A CA 1
ATOM 1726 C C . SER A 1 273 ? -11.305 15.600 -30.392 1.00 17.00 890 SER A C 1
ATOM 1727 O O . SER A 1 273 ? -10.530 14.950 -31.115 1.00 16.67 890 SER A O 1
ATOM 1730 N N . LEU A 1 274 ? -12.401 15.072 -29.840 1.00 15.03 891 LEU A N 1
ATOM 1731 C CA . LEU A 1 274 ? -12.797 13.676 -29.978 1.00 13.25 891 LEU A CA 1
ATOM 1732 C C . LEU A 1 274 ? -11.642 12.735 -29.636 1.00 15.89 891 LEU A C 1
ATOM 1733 O O . LEU A 1 274 ? -11.297 11.829 -30.394 1.00 15.91 891 LEU A O 1
ATOM 1738 N N . GLY A 1 275 ? -11.041 12.959 -28.474 1.00 15.31 892 GLY A N 1
ATOM 1739 C CA . GLY A 1 275 ? -9.992 12.079 -28.004 1.00 16.27 892 GLY A CA 1
ATOM 1740 C C . GLY A 1 275 ? -8.601 12.404 -28.503 1.00 17.80 892 GLY A C 1
ATOM 1741 O O . GLY A 1 275 ? -7.772 11.494 -28.617 1.00 18.35 892 GLY A O 1
ATOM 1742 N N . GLY A 1 276 ? -8.314 13.672 -28.801 1.00 15.24 893 GLY A N 1
ATOM 1743 C CA . GLY A 1 276 ? -6.968 14.057 -29.177 1.00 15.02 893 GLY A CA 1
ATOM 1744 C C . GLY A 1 276 ? -6.026 14.072 -27.990 1.00 17.22 893 GLY A C 1
ATOM 1745 O O . GLY A 1 276 ? -6.428 14.136 -26.828 1.00 15.98 893 GLY A O 1
ATOM 1746 N N . THR A 1 277 ? -4.736 13.995 -28.297 1.00 15.00 894 THR A N 1
ATOM 1747 C CA . THR A 1 277 ? -3.716 14.111 -27.256 1.00 14.22 894 THR A CA 1
ATOM 1748 C C . THR A 1 277 ? -3.448 15.582 -26.971 1.00 13.68 894 THR A C 1
ATOM 1749 O O . THR A 1 277 ? -3.160 16.341 -27.902 1.00 14.27 894 THR A O 1
ATOM 1753 N N . PRO A 1 278 ? -3.551 16.020 -25.718 1.00 14.08 895 PRO A N 1
ATOM 1754 C CA . PRO A 1 278 ? -3.258 17.421 -25.403 1.00 16.39 895 PRO A CA 1
ATOM 1755 C C . PRO A 1 278 ? -1.872 17.815 -25.890 1.00 14.39 895 PRO A C 1
ATOM 1756 O O . PRO A 1 278 ? -0.963 16.986 -25.961 1.00 15.11 895 PRO A O 1
ATOM 1760 N N . TYR A 1 279 ? -1.730 19.084 -26.256 1.00 14.18 896 TYR A N 1
ATOM 1761 C CA . TYR A 1 279 ? -0.470 19.613 -26.772 1.00 16.28 896 TYR A CA 1
ATOM 1762 C C . TYR A 1 279 ? 0.053 18.684 -27.871 1.00 15.34 896 TYR A C 1
ATOM 1763 O O . TYR A 1 279 ? 1.157 18.199 -27.798 1.00 18.55 896 TYR A O 1
ATOM 1772 N N . PRO A 1 280 ? -0.775 18.428 -28.872 1.00 16.89 897 PRO A N 1
ATOM 1773 C CA . PRO A 1 280 ? -0.427 17.454 -29.900 1.00 16.76 897 PRO A CA 1
ATOM 1774 C C . PRO A 1 280 ? 0.879 17.749 -30.601 1.00 19.59 897 PRO A C 1
ATOM 1775 O O . PRO A 1 280 ? 1.141 18.825 -31.052 1.00 24.86 897 PRO A O 1
ATOM 1779 N N . GLY A 1 281 ? 1.711 16.734 -30.640 1.00 23.36 898 GLY A N 1
ATOM 1780 C CA . GLY A 1 281 ? 2.997 16.868 -31.268 1.00 27.66 898 GLY A CA 1
ATOM 1781 C C . GLY A 1 281 ? 4.059 17.513 -30.405 1.00 32.58 898 GLY A C 1
ATOM 1782 O O . GLY A 1 281 ? 5.181 17.648 -30.845 1.00 29.14 898 GLY A O 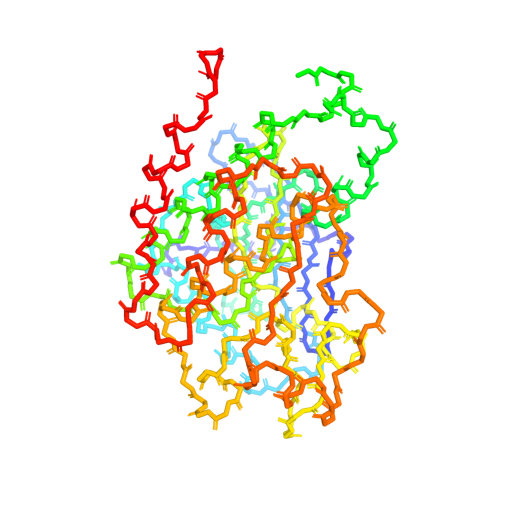1
ATOM 1783 N N . MET A 1 282 ? 3.716 17.884 -29.181 1.00 18.00 899 MET A N 1
ATOM 1784 C CA . MET A 1 282 ? 4.684 18.479 -28.279 1.00 20.83 899 MET A CA 1
ATOM 1785 C C . MET A 1 282 ? 5.151 17.453 -27.282 1.00 27.63 899 MET A C 1
ATOM 1786 O O . MET A 1 282 ? 4.345 16.818 -26.640 1.00 23.97 899 MET A O 1
ATOM 1791 N N . MET A 1 283 ? 6.454 17.304 -27.159 1.00 21.71 900 MET A N 1
ATOM 1792 C CA . MET A 1 283 ? 7.022 16.418 -26.182 1.00 20.99 900 MET A CA 1
ATOM 1793 C C . MET A 1 283 ? 7.033 17.153 -24.849 1.00 21.04 900 MET A C 1
ATOM 1794 O O . MET A 1 283 ? 7.039 18.355 -24.824 1.00 21.46 900 MET A O 1
ATOM 1799 N N . VAL A 1 284 ? 7.068 16.420 -23.751 1.00 16.59 901 VAL A N 1
ATOM 1800 C CA . VAL A 1 284 ? 7.181 17.048 -22.465 1.00 17.79 901 VAL A CA 1
ATOM 1801 C C . VAL A 1 284 ? 8.691 17.087 -22.252 1.00 23.33 901 VAL A C 1
ATOM 1802 O O . VAL A 1 284 ? 9.318 16.087 -22.009 1.00 21.08 901 VAL A O 1
ATOM 1806 N N . ASP A 1 285 ? 9.252 18.268 -22.383 1.00 22.60 902 ASP A N 1
ATOM 1807 C CA . ASP A 1 285 ? 10.679 18.482 -22.266 1.00 27.82 902 ASP A CA 1
ATOM 1808 C C . ASP A 1 285 ? 10.876 19.883 -21.768 1.00 23.18 902 ASP A C 1
ATOM 1809 O O . ASP A 1 285 ? 9.933 20.537 -21.446 1.00 22.75 902 ASP A O 1
ATOM 1814 N N . SER A 1 286 ? 12.104 20.340 -21.693 1.00 30.88 903 SER A N 1
ATOM 1815 C CA . SER A 1 286 ? 12.317 21.644 -21.118 1.00 28.03 903 SER A CA 1
ATOM 1816 C C . SER A 1 286 ? 11.529 22.703 -21.838 1.00 20.68 903 SER A C 1
ATOM 1817 O O . SER A 1 286 ? 11.047 23.603 -21.222 1.00 20.46 903 SER A O 1
ATOM 1820 N N . THR A 1 287 ? 11.376 22.581 -23.145 1.00 26.61 904 THR A N 1
ATOM 1821 C CA . THR A 1 287 ? 10.620 23.590 -23.884 1.00 17.11 904 THR A CA 1
ATOM 1822 C C . THR A 1 287 ? 9.155 23.607 -23.469 1.00 22.00 904 THR A C 1
ATOM 1823 O O . THR A 1 287 ? 8.536 24.674 -23.397 1.00 24.42 904 THR A O 1
ATOM 1827 N N . PHE A 1 288 ? 8.575 22.430 -23.217 1.00 23.55 905 PHE A N 1
ATOM 1828 C CA . PHE A 1 288 ? 7.193 22.386 -22.747 1.00 24.04 905 PHE A CA 1
ATOM 1829 C C . PHE A 1 288 ? 7.037 23.176 -21.455 1.00 15.67 905 PHE A C 1
ATOM 1830 O O . PHE A 1 288 ? 6.169 24.049 -21.351 1.00 20.67 905 PHE A O 1
ATOM 1838 N N . TYR A 1 289 ? 7.880 22.880 -20.463 1.00 19.34 906 TYR A N 1
ATOM 1839 C CA . TYR A 1 289 ? 7.770 23.534 -19.162 1.00 21.13 906 TYR A CA 1
ATOM 1840 C C . TYR A 1 289 ? 7.908 25.045 -19.287 1.00 29.10 906 TYR A C 1
ATOM 1841 O O . TYR A 1 289 ? 7.134 25.799 -18.682 1.00 27.65 906 TYR A O 1
ATOM 1850 N N . ASN A 1 290 ? 8.867 25.508 -20.092 1.00 24.55 907 ASN A N 1
ATOM 1851 C CA . ASN A 1 290 ? 9.020 26.943 -20.313 1.00 27.89 907 ASN A CA 1
ATOM 1852 C C . ASN A 1 290 ? 7.791 27.543 -20.980 1.00 22.88 907 ASN A C 1
ATOM 1853 O O . ASN A 1 290 ? 7.399 28.674 -20.672 1.00 26.12 907 ASN A O 1
ATOM 1858 N N . LYS A 1 291 ? 7.184 26.819 -21.913 1.00 27.69 908 LYS A N 1
ATOM 1859 C CA . LYS A 1 291 ? 5.994 27.318 -22.592 1.00 23.58 908 LYS A CA 1
ATOM 1860 C C . LYS A 1 291 ? 4.818 27.514 -21.614 1.00 22.96 908 LYS A C 1
ATOM 1861 O O . LYS A 1 291 ? 4.181 28.534 -21.608 1.00 23.33 908 LYS A O 1
ATOM 1867 N N . ILE A 1 292 ? 4.590 26.532 -20.763 1.00 23.53 909 ILE A N 1
ATOM 1868 C CA . ILE A 1 292 ? 3.517 26.627 -19.792 1.00 20.39 909 ILE A CA 1
ATOM 1869 C C . ILE A 1 292 ? 3.780 27.820 -18.871 1.00 29.07 909 ILE A C 1
ATOM 1870 O O . ILE A 1 292 ? 2.900 28.607 -18.598 1.00 28.30 909 ILE A O 1
ATOM 1875 N N . LYS A 1 293 ? 5.016 27.950 -18.427 1.00 25.18 910 LYS A N 1
ATOM 1876 C CA . LYS A 1 293 ? 5.373 29.042 -17.550 1.00 29.57 910 LYS A CA 1
ATOM 1877 C C . LYS A 1 293 ? 5.164 30.395 -18.198 1.00 32.49 910 LYS A C 1
ATOM 1878 O O . LYS A 1 293 ? 4.682 31.312 -17.566 1.00 32.59 910 LYS A O 1
ATOM 1884 N N . SER A 1 294 ? 5.510 30.491 -19.473 1.00 31.67 911 SER A N 1
ATOM 1885 C CA . SER A 1 294 ? 5.405 31.737 -20.211 1.00 29.57 911 SER A CA 1
ATOM 1886 C C . SER A 1 294 ? 3.984 32.085 -20.581 1.00 34.81 911 SER A C 1
ATOM 1887 O O . SER A 1 294 ? 3.747 33.099 -21.182 1.00 30.25 911 SER A O 1
ATOM 1890 N N . GLY A 1 295 ? 3.042 31.216 -20.218 1.00 30.47 912 GLY A N 1
ATOM 1891 C CA . GLY A 1 295 ? 1.645 31.447 -20.492 1.00 25.34 912 GLY A CA 1
ATOM 1892 C C . GLY A 1 295 ? 1.022 30.782 -21.706 1.00 25.57 912 GLY A C 1
ATOM 1893 O O . GLY A 1 295 ? -0.069 31.109 -22.084 1.00 22.31 912 GLY A O 1
ATOM 1894 N N . TYR A 1 296 ? 1.744 29.866 -22.323 1.00 26.83 913 TYR A N 1
ATOM 1895 C CA . TYR A 1 296 ? 1.216 29.177 -23.468 1.00 22.39 913 TYR A CA 1
ATOM 1896 C C . TYR A 1 296 ? 0.002 28.340 -23.101 1.00 20.07 913 TYR A C 1
ATOM 1897 O O . TYR A 1 296 ? 0.007 27.633 -22.131 1.00 17.38 913 TYR A O 1
ATOM 1906 N N . ARG A 1 297 ? -1.021 28.426 -23.926 1.00 16.55 914 ARG A N 1
ATOM 1907 C CA . ARG A 1 297 ? -2.194 27.570 -23.763 1.00 14.93 914 ARG A CA 1
ATOM 1908 C C . ARG A 1 297 ? -2.628 27.001 -25.113 1.00 19.57 914 ARG A C 1
ATOM 1909 O O . ARG A 1 297 ? -2.412 27.613 -26.161 1.00 16.66 914 ARG A O 1
ATOM 1917 N N . MET A 1 298 ? -3.250 25.818 -25.076 1.00 15.11 915 MET A N 1
ATOM 1918 C CA . MET A 1 298 ? -3.789 25.215 -26.289 1.00 16.68 915 MET A CA 1
ATOM 1919 C C . MET A 1 298 ? -4.837 26.121 -26.926 1.00 13.91 915 MET A C 1
ATOM 1920 O O . MET A 1 298 ? -5.574 26.836 -26.242 1.00 15.61 915 MET A O 1
ATOM 1925 N N . ALA A 1 299 ? -4.905 26.073 -28.256 1.00 16.55 916 ALA A N 1
ATOM 1926 C CA . ALA A 1 299 ? -5.942 26.773 -28.995 1.00 17.92 916 ALA A CA 1
ATOM 1927 C C . ALA A 1 299 ? -7.241 25.963 -29.007 1.00 17.05 916 ALA A C 1
ATOM 1928 O O . ALA A 1 299 ? -7.282 24.788 -28.639 1.00 16.69 916 ALA A O 1
ATOM 1930 N N . LYS A 1 300 ? -8.307 26.596 -29.441 1.00 18.06 917 LYS A N 1
ATOM 1931 C CA . LYS A 1 300 ? -9.594 25.941 -29.455 1.00 18.22 917 LYS A CA 1
ATOM 1932 C C . LYS A 1 300 ? -9.640 24.738 -30.380 1.00 19.61 917 LYS A C 1
ATOM 1933 O O . LYS A 1 300 ? -9.277 24.827 -31.518 1.00 21.58 917 LYS A O 1
ATOM 1939 N N . PRO A 1 301 ? -10.122 23.619 -29.881 1.00 20.27 918 PRO A N 1
ATOM 1940 C CA . PRO A 1 301 ? -10.259 22.459 -30.764 1.00 19.38 918 PRO A CA 1
ATOM 1941 C C . PRO A 1 301 ? -11.467 22.620 -31.677 1.00 18.87 918 PRO A C 1
ATOM 1942 O O . PRO A 1 301 ? -12.365 23.440 -31.453 1.00 18.95 918 PRO A O 1
ATOM 1946 N N . ASP A 1 302 ? -11.493 21.779 -32.707 1.00 24.33 919 ASP A N 1
ATOM 1947 C CA . ASP A 1 302 ? -12.344 22.048 -33.858 1.00 25.81 919 ASP A CA 1
ATOM 1948 C C . ASP A 1 302 ? -13.830 21.949 -33.534 1.00 21.58 919 ASP A C 1
ATOM 1949 O O . ASP A 1 302 ? -14.631 22.683 -34.119 1.00 28.40 919 ASP A O 1
ATOM 1954 N N . HIS A 1 303 ? -14.227 21.082 -32.613 1.00 17.84 920 HIS A N 1
ATOM 1955 C CA . HIS A 1 303 ? -15.648 20.921 -32.336 1.00 16.95 920 HIS A CA 1
ATOM 1956 C C . HIS A 1 303 ? -16.121 21.733 -31.141 1.00 19.54 920 HIS A C 1
ATOM 1957 O O . HIS A 1 303 ? -17.305 21.671 -30.802 1.00 20.56 920 HIS A O 1
ATOM 1964 N N . ALA A 1 304 ? -15.248 22.526 -30.523 1.00 15.71 921 ALA A N 1
ATOM 1965 C CA . ALA A 1 304 ? -15.665 23.364 -29.409 1.00 13.36 921 ALA A CA 1
ATOM 1966 C C . ALA A 1 304 ? -16.291 24.664 -29.906 1.00 19.95 921 ALA A C 1
ATOM 1967 O O . ALA A 1 304 ? -15.843 25.247 -30.897 1.00 21.96 921 ALA A O 1
ATOM 1969 N N . THR A 1 305 ? -17.338 25.108 -29.216 1.00 16.10 922 THR A N 1
ATOM 1970 C CA . THR A 1 305 ? -17.855 26.457 -29.392 1.00 18.32 922 THR A CA 1
ATOM 1971 C C . THR A 1 305 ? -16.952 27.462 -28.674 1.00 24.06 922 THR A C 1
ATOM 1972 O O . THR A 1 305 ? -16.091 27.098 -27.871 1.00 18.68 922 THR A O 1
ATOM 1976 N N A SER A 1 306 ? -17.162 28.748 -28.972 0.48 18.70 923 SER A N 1
ATOM 1977 N N B SER A 1 306 ? -17.168 28.746 -28.971 0.52 18.68 923 SER A N 1
ATOM 1978 C CA A SER A 1 306 ? -16.396 29.792 -28.297 0.48 18.28 923 SER A CA 1
ATOM 1979 C CA B SER A 1 306 ? -16.410 29.798 -28.300 0.52 18.26 923 SER A CA 1
ATOM 1980 C C A SER A 1 306 ? -16.695 29.837 -26.803 0.48 18.89 923 SER A C 1
ATOM 1981 C C B SER A 1 306 ? -16.696 29.830 -26.804 0.52 18.88 923 SER A C 1
ATOM 1982 O O A SER A 1 306 ? -15.812 30.184 -26.010 0.48 19.04 923 SER A O 1
ATOM 1983 O O B SER A 1 306 ? -15.807 30.169 -26.014 0.52 19.03 923 SER A O 1
ATOM 1988 N N . GLU A 1 307 ? -17.925 29.496 -26.397 1.00 19.41 924 GLU A N 1
ATOM 1989 C CA . GLU A 1 307 ? -18.253 29.465 -24.970 1.00 19.80 924 GLU A CA 1
ATOM 1990 C C . GLU A 1 307 ? -17.521 28.336 -24.268 1.00 19.00 924 GLU A C 1
ATOM 1991 O O . GLU A 1 307 ? -17.005 28.512 -23.161 1.00 17.72 924 GLU A O 1
ATOM 1997 N N . VAL A 1 308 ? -17.493 27.158 -24.892 1.00 18.03 925 VAL A N 1
ATOM 1998 C CA . VAL A 1 308 ? -16.748 26.033 -24.339 1.00 18.21 925 VAL A CA 1
ATOM 1999 C C . VAL A 1 308 ? -15.263 26.374 -24.239 1.00 14.52 925 VAL A C 1
ATOM 2000 O O . VAL A 1 308 ? -14.606 26.058 -23.240 1.00 17.50 925 VAL A O 1
ATOM 2004 N N . TYR A 1 309 ? -14.709 27.043 -25.254 1.00 16.20 926 TYR A N 1
ATOM 2005 C CA . TYR A 1 309 ? -13.289 27.381 -25.180 1.00 14.84 926 TYR A CA 1
ATOM 2006 C C . TYR A 1 309 ? -13.033 28.423 -24.098 1.00 16.09 926 TYR A C 1
ATOM 2007 O O . TYR A 1 309 ? -12.015 28.357 -23.392 1.00 18.09 926 TYR A O 1
ATOM 2016 N N . GLU A 1 310 ? -13.970 29.330 -23.902 1.00 14.08 927 GLU A N 1
ATOM 2017 C CA . GLU A 1 310 ? -13.821 30.329 -22.871 1.00 16.38 927 GLU A CA 1
ATOM 2018 C C . GLU A 1 310 ? -13.715 29.628 -21.517 1.00 13.96 927 GLU A C 1
ATOM 2019 O O . GLU A 1 310 ? -12.988 30.022 -20.667 1.00 15.62 927 GLU A O 1
ATOM 2025 N N . ILE A 1 311 ? -14.487 28.582 -21.352 1.00 12.42 928 ILE A N 1
ATOM 2026 C CA . ILE A 1 311 ? -14.458 27.812 -20.126 1.00 14.30 928 ILE A CA 1
ATOM 2027 C C . ILE A 1 311 ? -13.086 27.147 -19.913 1.00 12.78 928 ILE A C 1
ATOM 2028 O O . ILE A 1 311 ? -12.553 27.191 -18.843 1.00 15.18 928 ILE A O 1
ATOM 2033 N N . MET A 1 312 ? -12.525 26.568 -20.954 1.00 13.72 929 MET A N 1
ATOM 2034 C CA . MET A 1 312 ? -11.213 25.960 -20.821 1.00 13.82 929 MET A CA 1
ATOM 2035 C C . MET A 1 312 ? -10.206 27.039 -20.416 1.00 14.83 929 MET A C 1
ATOM 2036 O O . MET A 1 312 ? -9.386 26.831 -19.573 1.00 12.93 929 MET A O 1
ATOM 2041 N N . VAL A 1 313 ? -10.296 28.204 -21.030 1.00 13.16 930 VAL A N 1
ATOM 2042 C CA . VAL A 1 313 ? -9.338 29.263 -20.711 1.00 12.62 930 VAL A CA 1
ATOM 2043 C C . VAL A 1 313 ? -9.421 29.664 -19.256 1.00 15.44 930 VAL A C 1
ATOM 2044 O O . VAL A 1 313 ? -8.427 29.917 -18.640 1.00 16.15 930 VAL A O 1
ATOM 2048 N N . LYS A 1 314 ? -10.626 29.725 -18.726 1.00 12.42 931 LYS A N 1
ATOM 2049 C CA . LYS A 1 314 ? -10.831 30.068 -17.347 1.00 13.17 931 LYS A CA 1
ATOM 2050 C C . LYS A 1 314 ? -10.208 29.036 -16.448 1.00 16.47 931 LYS A C 1
ATOM 2051 O O . LYS A 1 314 ? -9.682 29.365 -15.436 1.00 14.52 931 LYS A O 1
ATOM 2057 N N . CYS A 1 315 ? -10.344 27.781 -16.833 1.00 12.71 932 CYS A N 1
ATOM 2058 C CA . CYS A 1 315 ? -9.785 26.696 -16.037 1.00 13.65 932 CYS A CA 1
ATOM 2059 C C . CYS A 1 315 ? -8.265 26.715 -16.039 1.00 14.01 932 CYS A C 1
ATOM 2060 O O . CYS A 1 315 ? -7.651 26.113 -15.152 1.00 14.75 932 CYS A O 1
ATOM 2063 N N . TRP A 1 316 ? -7.643 27.375 -17.021 1.00 15.14 933 TRP A N 1
ATOM 2064 C CA . TRP A 1 316 ? -6.188 27.399 -17.151 1.00 14.01 933 TRP A CA 1
ATOM 2065 C C . TRP A 1 316 ? -5.576 28.704 -16.654 1.00 12.43 933 TRP A C 1
ATOM 2066 O O . TRP A 1 316 ? -4.476 29.080 -17.078 1.00 17.73 933 TRP A O 1
ATOM 2077 N N . ASN A 1 317 ? -6.269 29.404 -15.765 1.00 14.86 934 ASN A N 1
ATOM 2078 C CA . ASN A 1 317 ? -5.675 30.577 -15.143 1.00 14.63 934 ASN A CA 1
ATOM 2079 C C . ASN A 1 317 ? -4.412 30.166 -14.391 1.00 13.82 934 ASN A C 1
ATOM 2080 O O . ASN A 1 317 ? -4.386 29.138 -13.715 1.00 15.15 934 ASN A O 1
ATOM 2085 N N . SER A 1 318 ? -3.345 30.953 -14.554 1.00 17.29 935 SER A N 1
ATOM 2086 C CA A SER A 1 318 ? -2.112 30.705 -13.811 0.57 18.04 935 SER A CA 1
ATOM 2087 C CA B SER A 1 318 ? -2.012 30.705 -13.811 0.43 18.15 935 SER A CA 1
ATOM 2088 C C . SER A 1 318 ? -2.363 30.706 -12.313 1.00 19.07 935 SER A C 1
ATOM 2089 O O . SER A 1 318 ? -1.747 29.931 -11.570 1.00 19.59 935 SER A O 1
ATOM 2094 N N . GLU A 1 319 ? -3.218 31.584 -11.830 1.00 14.21 936 GLU A N 1
ATOM 2095 C CA . GLU A 1 319 ? -3.508 31.635 -10.403 1.00 16.20 936 GLU A CA 1
ATOM 2096 C C . GLU A 1 319 ? -4.633 30.689 -10.046 1.00 16.79 936 GLU A C 1
ATOM 2097 O O . GLU A 1 319 ? -5.745 30.854 -10.473 1.00 15.48 936 GLU A O 1
ATOM 2103 N N . PRO A 1 320 ? -4.334 29.719 -9.205 1.00 16.76 937 PRO A N 1
ATOM 2104 C CA . PRO A 1 320 ? -5.377 28.728 -8.945 1.00 15.48 937 PRO A CA 1
ATOM 2105 C C . PRO A 1 320 ? -6.689 29.240 -8.409 1.00 18.17 937 PRO A C 1
ATOM 2106 O O . PRO A 1 320 ? -7.713 28.787 -8.830 1.00 16.74 937 PRO A O 1
ATOM 2110 N N . GLU A 1 321 ? -6.621 30.187 -7.498 1.00 17.88 938 GLU A N 1
ATOM 2111 C CA . GLU A 1 321 ? -7.789 30.741 -6.861 1.00 20.93 938 GLU A CA 1
ATOM 2112 C C . GLU A 1 321 ? -8.722 31.449 -7.830 1.00 21.52 938 GLU A C 1
ATOM 2113 O O . GLU A 1 321 ? -9.867 31.672 -7.507 1.00 22.57 938 GLU A O 1
ATOM 2119 N N . LYS A 1 322 ? -8.193 31.827 -8.984 1.00 18.27 939 LYS A N 1
ATOM 2120 C CA . LYS A 1 322 ? -8.953 32.492 -10.023 1.00 15.74 939 LYS A CA 1
ATOM 2121 C C . LYS A 1 322 ? -9.734 31.518 -10.933 1.00 20.63 939 LYS A C 1
ATOM 2122 O O . LYS A 1 322 ? -10.539 31.941 -11.715 1.00 19.58 939 LYS A O 1
ATOM 2128 N N . ARG A 1 323 ? -9.456 30.229 -10.829 1.00 13.84 940 ARG A N 1
ATOM 2129 C CA . ARG A 1 323 ? -10.166 29.243 -11.619 1.00 13.27 940 ARG A CA 1
ATOM 2130 C C . ARG A 1 323 ? -11.588 29.068 -11.073 1.00 18.46 940 ARG A C 1
ATOM 2131 O O . ARG A 1 323 ? -11.771 29.211 -9.902 1.00 16.22 940 ARG A O 1
ATOM 2139 N N . PRO A 1 324 ? -12.572 28.768 -11.916 1.00 12.78 941 PRO A N 1
ATOM 2140 C CA . PRO A 1 324 ? -13.947 28.658 -11.409 1.00 16.66 941 PRO A CA 1
ATOM 2141 C C . PRO A 1 324 ? -14.168 27.351 -10.670 1.00 15.80 941 PRO A C 1
ATOM 2142 O O . PRO A 1 324 ? -13.467 26.362 -10.890 1.00 16.32 941 PRO A O 1
ATOM 2146 N N . SER A 1 325 ? -15.146 27.371 -9.771 1.00 13.92 942 SER A N 1
ATOM 2147 C CA . SER A 1 325 ? -15.477 26.198 -8.982 1.00 13.23 942 SER A CA 1
ATOM 2148 C C . SER A 1 325 ? -16.211 25.180 -9.845 1.00 12.16 942 SER A C 1
ATOM 2149 O O . SER A 1 325 ? -16.838 25.527 -10.854 1.00 13.58 942 SER A O 1
ATOM 2152 N N . PHE A 1 326 ? -16.150 23.910 -9.433 1.00 15.08 943 PHE A N 1
ATOM 2153 C CA . PHE A 1 326 ? -16.893 22.907 -10.193 1.00 16.33 943 PHE A CA 1
ATOM 2154 C C . PHE A 1 326 ? -18.398 23.130 -10.089 1.00 13.74 943 PHE A C 1
ATOM 2155 O O . PHE A 1 326 ? -19.136 22.795 -11.025 1.00 14.63 943 PHE A O 1
ATOM 2163 N N . TYR A 1 327 ? -18.867 23.711 -8.983 1.00 15.95 944 TYR A N 1
ATOM 2164 C CA . TYR A 1 327 ? -20.272 24.098 -8.899 1.00 16.82 944 TYR A CA 1
ATOM 2165 C C . TYR A 1 327 ? -20.637 25.061 -10.019 1.00 15.15 944 TYR A C 1
ATOM 2166 O O . TYR A 1 327 ? -21.610 24.842 -10.751 1.00 15.34 944 TYR A O 1
ATOM 2175 N N . HIS A 1 328 ? -19.862 26.137 -10.173 1.00 13.99 945 HIS A N 1
ATOM 2176 C CA . HIS A 1 328 ? -20.182 27.100 -11.220 1.00 15.76 945 HIS A CA 1
ATOM 2177 C C . HIS A 1 328 ? -19.984 26.503 -12.610 1.00 14.04 945 HIS A C 1
ATOM 2178 O O . HIS A 1 328 ? -20.771 26.779 -13.523 1.00 15.94 945 HIS A O 1
ATOM 2185 N N . LEU A 1 329 ? -18.954 25.676 -12.796 1.00 12.50 946 LEU A N 1
ATOM 2186 C CA . LEU A 1 329 ? -18.781 25.011 -14.085 1.00 12.61 946 LEU A CA 1
ATOM 2187 C C . LEU A 1 329 ? -20.007 24.175 -14.437 1.00 13.63 946 LEU A C 1
ATOM 2188 O O . LEU A 1 329 ? -20.508 24.230 -15.568 1.00 15.92 946 LEU A O 1
ATOM 2193 N N . SER A 1 330 ? -20.515 23.400 -13.477 1.00 13.86 947 SER A N 1
ATOM 2194 C CA . SER A 1 330 ? -21.712 22.603 -13.740 1.00 13.15 947 SER A CA 1
ATOM 2195 C C . SER A 1 330 ? -22.873 23.493 -14.171 1.00 18.27 947 SER A C 1
ATOM 2196 O O . SER A 1 330 ? -23.556 23.207 -15.159 1.00 19.71 947 SER A O 1
ATOM 2199 N N . GLU A 1 331 ? -23.099 24.593 -13.444 1.00 17.17 948 GLU A N 1
ATOM 2200 C CA . GLU A 1 331 ? -24.233 25.465 -13.749 1.00 22.08 948 GLU A CA 1
ATOM 2201 C C . GLU A 1 331 ? -24.067 26.150 -15.101 1.00 20.04 948 GLU A C 1
ATOM 2202 O O . GLU A 1 331 ? -25.037 26.286 -15.857 1.00 21.34 948 GLU A O 1
ATOM 2208 N N . ILE A 1 332 ? -22.846 26.595 -15.413 1.00 16.32 949 ILE A N 1
ATOM 2209 C CA . ILE A 1 332 ? -22.570 27.266 -16.680 1.00 16.03 949 ILE A CA 1
ATOM 2210 C C . ILE A 1 332 ? -22.792 26.317 -17.848 1.00 19.93 949 ILE A C 1
ATOM 2211 O O . ILE A 1 332 ? -23.447 26.664 -18.839 1.00 16.93 949 ILE A O 1
ATOM 2216 N N . VAL A 1 333 ? -22.251 25.103 -17.752 1.00 16.10 950 VAL A N 1
ATOM 2217 C CA . VAL A 1 333 ? -22.395 24.163 -18.862 1.00 13.58 950 VAL A CA 1
ATOM 2218 C C . VAL A 1 333 ? -23.860 23.773 -19.049 1.00 15.78 950 VAL A C 1
ATOM 2219 O O . VAL A 1 333 ? -24.345 23.646 -20.182 1.00 19.94 950 VAL A O 1
ATOM 2223 N N . GLU A 1 334 ? -24.588 23.582 -17.948 1.00 17.60 951 GLU A N 1
ATOM 2224 C CA . GLU A 1 334 ? -26.003 23.232 -18.053 1.00 17.15 951 GLU A CA 1
ATOM 2225 C C . GLU A 1 334 ? -26.766 24.288 -18.844 1.00 23.75 951 GLU A C 1
ATOM 2226 O O . GLU A 1 334 ? -27.648 23.964 -19.654 1.00 23.79 951 GLU A O 1
ATOM 2232 N N . ASN A 1 335 ? -26.419 25.558 -18.627 1.00 21.31 952 ASN A N 1
ATOM 2233 C CA . ASN A 1 335 ? -27.049 26.681 -19.307 1.00 26.31 952 ASN A CA 1
ATOM 2234 C C . ASN A 1 335 ? -26.728 26.704 -20.800 1.00 31.81 952 ASN A C 1
ATOM 2235 O O . ASN A 1 335 ? -27.477 27.313 -21.574 1.00 28.92 952 ASN A O 1
ATOM 2240 N N . LEU A 1 336 ? -25.674 26.013 -21.212 1.00 21.06 953 LEU A N 1
ATOM 2241 C CA . LEU A 1 336 ? -25.298 25.952 -22.614 1.00 18.16 953 LEU A CA 1
ATOM 2242 C C . LEU A 1 336 ? -26.009 24.833 -23.371 1.00 21.48 953 LEU A C 1
ATOM 2243 O O . LEU A 1 336 ? -25.922 24.747 -24.556 1.00 20.70 953 LEU A O 1
ATOM 2248 N N . LEU A 1 337 ? -26.686 23.977 -22.641 1.00 18.72 954 LEU A N 1
ATOM 2249 C CA . LEU A 1 337 ? -27.399 22.888 -23.261 1.00 22.21 954 LEU A CA 1
ATOM 2250 C C . LEU A 1 337 ? -28.581 23.417 -24.090 1.00 21.52 954 LEU A C 1
ATOM 2251 O O . LEU A 1 337 ? -29.224 24.336 -23.705 1.00 23.48 954 LEU A O 1
ATOM 2256 N N . PRO A 1 338 ? -28.814 22.754 -25.287 1.00 18.77 955 PRO A N 1
ATOM 2257 C CA . PRO A 1 338 ? -29.939 23.247 -26.067 1.00 20.74 955 PRO A CA 1
ATOM 2258 C C . PRO A 1 338 ? -31.268 22.729 -25.509 1.00 25.45 955 PRO A C 1
ATOM 2259 O O . PRO A 1 338 ? -31.286 21.895 -24.659 1.00 23.01 955 PRO A O 1
ATOM 2263 N N . GLY A 1 339 ? -32.366 23.276 -25.995 1.00 26.30 956 GLY A N 1
ATOM 2264 C CA . GLY A 1 339 ? -33.679 22.931 -25.497 1.00 27.38 956 GLY A CA 1
ATOM 2265 C C . GLY A 1 339 ? -34.167 21.505 -25.424 1.00 32.41 956 GLY A C 1
ATOM 2266 O O . GLY A 1 339 ? -34.897 21.150 -24.520 1.00 30.89 956 GLY A O 1
ATOM 2267 N N . GLN A 1 340 ? -33.749 20.676 -26.372 1.00 28.19 957 GLN A N 1
ATOM 2268 C CA . GLN A 1 340 ? -34.245 19.307 -26.447 1.00 25.35 957 GLN A CA 1
ATOM 2269 C C . GLN A 1 340 ? -33.607 18.357 -25.433 1.00 28.76 957 GLN A C 1
ATOM 2270 O O . GLN A 1 340 ? -34.009 17.202 -25.323 1.00 27.47 957 GLN A O 1
ATOM 2276 N N . TYR A 1 341 ? -32.615 18.841 -24.695 1.00 32.52 958 TYR A N 1
ATOM 2277 C CA . TYR A 1 341 ? -31.938 18.009 -23.704 1.00 42.05 958 TYR A CA 1
ATOM 2278 C C . TYR A 1 341 ? -32.923 17.478 -22.667 1.00 36.07 958 TYR A C 1
ATOM 2279 O O . TYR A 1 341 ? -33.693 18.238 -22.084 1.00 32.95 958 TYR A O 1
#

CATH classification: 3.30.200.20 (+1 more: 1.10.510.10)

Radius of gyration: 19.12 Å; Cα contacts (8 Å, |Δi|>4): 501; chains: 1; bounding box: 47×50×45 Å

GO terms:
  GO:0004672 protein kinase activity (F, IDA)
  GO:0034614 cellular response to reactive oxygen species (P, IDA)
  GO:0032991 protein-containing complex (C, IDA)
  GO:0004714 transmembrane receptor protein tyrosine kinase activity (F, IDA)
  GO:0005018 platelet-derived growth factor alpha-receptor activity (F, IDA)
  GO:0005886 plasma membrane (C, IDA)
  GO:0010544 negative regulation of platelet activation (P, IDA)
  GO:0018108 peptidyl-tyrosine phosphorylation (P, IDA)
  GO:0046777 protein autophosphorylation (P, IDA)
  GO:0048407 platelet-derived growth factor binding (F, IDA)
  GO:0032956 regulation of actin cytoskeleton organization (P, TAS)
  GO:0051897 positive regulation of phosphatidylinositol 3-kinase/protein kinase B signal transduction (P, TAS)
  GO:0005018 platelet-derived growth factor alpha-receptor activity (F, IMP)
  GO:0035790 platelet-derived growth factor receptor-alpha signaling pathway (P, IMP)
  GO:2000739 regulation of mesenchymal stem cell differentiation (P, IMP)
  GO:0030335 positive regulation of cell migration (P, IMP)
  GO:0050850 positive regulation of calcium-mediated signaling (P, IMP)
  GO:0050921 positive regulation of chemotaxis (P, IMP)
  GO:0008284 positive regulation of cell population proliferation (P, IMP)
  GO:0070374 positive regulation of ERK1 and ERK2 cascade (P, IMP)

Nearest PDB structures (foldseek):
  5grn-assembly1_A  TM=1.004E+00  e=2.194E-59  Homo sapiens
  6xv9-assembly2_B  TM=9.862E-01  e=1.111E-42  Homo sapiens
  6itt-assembly1_B  TM=9.625E-01  e=8.008E-42  Homo sapiens
  8jot-assembly1_A  TM=9.621E-01  e=2.245E-39  Homo sapiens
  8pqg-assembly2_C  TM=9.337E-01  e=1.055E-39  Homo sapiens

Foldseek 3Di:
DVQADDPVQKDWADWQFAADWKTKTKIWGAPQDPVDRIAIKIKIFTDPRDDPVVLVVVVVVVVVLVVLDDDQAAFHWRHWHDPPDTIMTITHDADQAFQQVNLVVQPVQEDVPPRGHYPLLLLVQLLLVLVVLLSCVVVQHFDQDDARNQWGAHPVRGIHGHDCVNRHHQVPDQCFPDDDPGTHNVLLFALCCVPVVDTGSLRVLLSSLVRSQCSQLSNDDRPPPDHPDPVVNVCLVVPDDDDHHDRDDPLSNVLSVLSRDNDSVSRDHSVVSSVSSVVVRDDVD

Organism: Homo sapiens (NCBI:txid9606)

B-factor: mean 22.82, std 9.77, range [9.63, 73.07]

InterPro domains:
  IPR000719 Protein kinase domain [PS50011] (593-954)
  IPR000719 Protein kinase domain [SM00220] (593-949)
  IPR001245 Serine-threonine/tyrosine-protein kinase, catalytic domain [PF07714] (594-948)
  IPR001824 Tyrosine-protein kinase, receptor class III, conserved site [PS00240] (652-665)
  IPR003598 Immunoglobulin subtype 2 [SM00408] (40-107)
  IPR003598 Immunoglobulin subtype 2 [SM00408] (226-297)
  IPR003598 Immunoglobulin subtype 2 [SM00408] (330-401)
  IPR003599 Immunoglobulin domain subtype [SM00409] (34-122)
  IPR003599 Immunoglobulin domain subtype [SM00409] (135-206)
  IPR003599 Immunoglobulin domain subtype [SM00409] (220-310)
  IPR003599 Immunoglobulin domain subtype [SM00409] (322-414)
  IPR007110 Immunoglobulin-like domain [PS50835] (1-113)
  IPR007110 Immunoglobulin-like domain [PS50835] (202-306)
  IPR008266 Tyrosine-protein kinase, active site [PS00109] (814-826)
  IPR011009 Protein kinase-like domain superfamily [SSF56112] (566-947)
  IPR013098 Immunoglobulin I-set [PF07679] (223-306)
  IPR013098 Immunoglobulin I-set [PF07679] (327-407)
  IPR013783 Immunoglobulin-like fold [G3DSA:2.60.40.10] (9-125)
  IPR013783 Immunoglobulin-like fold [G3DSA:2.60.40.10] (126-210)
  IPR013783 Immunoglobulin-like fold [G3DSA:2.60.40.10] (212-315)

Solvent-ac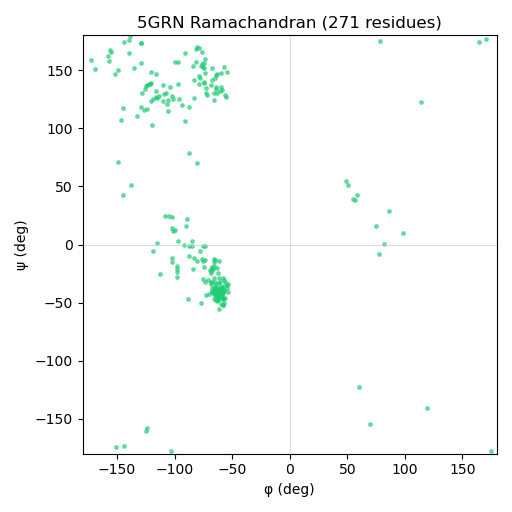cessible surface area: 13908 Å² total